Protein AF-A0A2D5H0G2-F1 (afdb_monomer_lite)

Secondary structure (DSSP, 8-state):
-----TT-SS----GGGTT--SSPPPP--EEEEEEEEE--S--BHHHHS--SBPPTTSHHHHHHHHTT--GGG--BGGGGTT-HHHHHHHTT--TT---TTSTT--SSEEEETTTTEEEEHHHHHHHHHHTT--EEEEE-SSBTBSS--HHHHHHHHHTTEEEEEES-B-HHHHHHHHHTT-EEEEPPTT--TTTTT--S-SEEEE---TT--TT-EEEEEEE-TTS-EEEEEEEE---SHHHHHHHHTTSHHHHHHHHHHH-

pLDDT: mean 96.63, std 3.39, range [68.44, 98.94]

Structure (mmCIF, N/CA/C/O backbone):
data_AF-A0A2D5H0G2-F1
#
_entry.id   AF-A0A2D5H0G2-F1
#
loop_
_atom_site.group_PDB
_atom_site.id
_atom_site.type_symbol
_atom_site.label_atom_id
_atom_site.label_alt_id
_atom_site.label_comp_id
_atom_site.label_asym_id
_atom_site.label_entity_id
_atom_site.label_seq_id
_atom_site.pdbx_PDB_ins_code
_atom_site.Cartn_x
_atom_site.Cartn_y
_atom_site.Cartn_z
_atom_site.occupancy
_atom_site.B_iso_or_equiv
_atom_site.auth_seq_id
_atom_site.auth_comp_id
_atom_site.auth_asym_id
_atom_site.auth_atom_id
_atom_site.pdbx_PDB_model_num
ATOM 1 N N . MET A 1 1 ? -0.079 -5.242 -30.645 1.00 81.56 1 MET A N 1
ATOM 2 C CA . MET A 1 1 ? 0.546 -5.660 -29.372 1.00 81.56 1 MET A CA 1
ATOM 3 C C . MET A 1 1 ? 1.947 -5.087 -29.302 1.00 81.56 1 MET A C 1
ATOM 5 O O . MET A 1 1 ? 2.582 -4.970 -30.344 1.00 81.56 1 MET A O 1
ATOM 9 N N . PHE A 1 2 ? 2.393 -4.690 -28.112 1.00 89.88 2 PHE A N 1
ATOM 10 C CA . PHE A 1 2 ? 3.780 -4.291 -27.873 1.00 89.88 2 PHE A CA 1
ATOM 11 C C . PHE A 1 2 ? 4.662 -5.548 -27.805 1.00 89.88 2 PHE A C 1
ATOM 13 O O . PHE A 1 2 ? 4.218 -6.567 -27.283 1.00 89.88 2 PHE A O 1
ATOM 20 N N . ALA A 1 3 ? 5.874 -5.502 -28.360 1.00 93.25 3 ALA A N 1
ATOM 21 C CA . ALA A 1 3 ? 6.809 -6.624 -28.309 1.00 93.25 3 ALA A CA 1
ATOM 22 C C . ALA A 1 3 ? 7.625 -6.539 -27.012 1.00 93.25 3 ALA A C 1
ATOM 24 O O . ALA A 1 3 ? 8.605 -5.798 -26.943 1.00 93.25 3 ALA A O 1
ATOM 25 N N . TRP A 1 4 ? 7.174 -7.241 -25.973 1.00 93.62 4 TRP A N 1
ATOM 26 C CA . TRP A 1 4 ? 7.871 -7.289 -24.691 1.00 93.62 4 TRP A CA 1
ATOM 27 C C . TRP A 1 4 ? 9.230 -7.984 -24.828 1.00 93.62 4 TRP A C 1
ATOM 29 O O . TRP A 1 4 ? 9.340 -9.028 -25.465 1.00 93.62 4 TRP A O 1
ATOM 39 N N . ASP A 1 5 ? 10.252 -7.398 -24.208 1.00 93.38 5 ASP A N 1
ATOM 40 C CA . ASP A 1 5 ? 11.582 -7.992 -24.081 1.00 93.38 5 ASP A CA 1
ATOM 41 C C . ASP A 1 5 ? 11.769 -8.467 -22.639 1.00 93.38 5 ASP A C 1
ATOM 43 O O . ASP A 1 5 ? 11.849 -7.656 -21.712 1.00 93.38 5 ASP A O 1
ATOM 47 N N . GLU A 1 6 ? 11.843 -9.783 -22.445 1.00 89.94 6 GLU A N 1
ATOM 48 C CA . GLU A 1 6 ? 11.992 -10.396 -21.123 1.00 89.94 6 GLU A CA 1
ATOM 49 C C . GLU A 1 6 ? 13.283 -9.963 -20.414 1.00 89.94 6 GLU A C 1
ATOM 51 O O . GLU A 1 6 ? 13.306 -9.889 -19.180 1.00 89.94 6 GLU A O 1
ATOM 56 N N . HIS A 1 7 ? 14.326 -9.609 -21.173 1.00 92.56 7 HIS A N 1
ATOM 57 C CA . HIS A 1 7 ? 15.618 -9.156 -20.655 1.00 92.56 7 HIS A CA 1
ATOM 58 C C . HIS A 1 7 ? 15.653 -7.653 -20.340 1.00 92.56 7 HIS A C 1
ATOM 60 O O . HIS A 1 7 ? 16.611 -7.164 -19.731 1.00 92.56 7 HIS A O 1
ATOM 66 N N . SER A 1 8 ? 14.615 -6.896 -20.707 1.00 96.12 8 SER A N 1
ATOM 67 C CA . SER A 1 8 ? 14.567 -5.456 -20.464 1.00 96.12 8 SER A CA 1
AT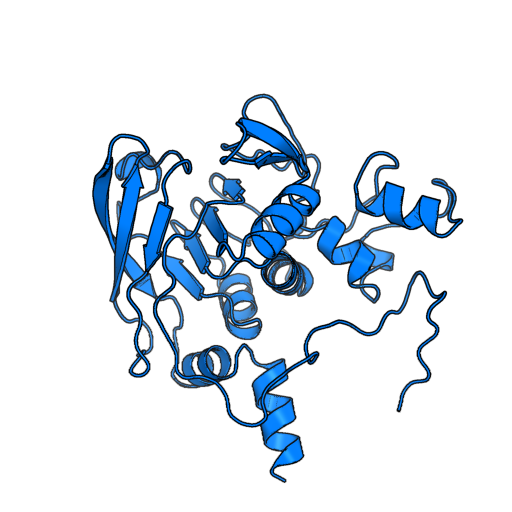OM 68 C C . SER A 1 8 ? 14.481 -5.144 -18.972 1.00 96.12 8 SER A C 1
ATOM 70 O O . SER A 1 8 ? 13.492 -5.411 -18.299 1.00 96.12 8 SER A O 1
ATOM 72 N N . THR A 1 9 ? 15.483 -4.465 -18.423 1.00 95.75 9 THR A N 1
ATOM 73 C CA . THR A 1 9 ? 15.428 -3.996 -17.026 1.00 95.75 9 THR A CA 1
ATOM 74 C C . THR A 1 9 ? 14.698 -2.654 -16.869 1.00 95.75 9 THR A C 1
ATOM 76 O O . THR A 1 9 ? 14.649 -2.107 -15.763 1.00 95.75 9 THR A O 1
ATOM 79 N N . TYR A 1 10 ? 14.115 -2.111 -17.944 1.00 96.69 10 TYR A N 1
ATOM 80 C CA . TYR A 1 10 ? 13.421 -0.814 -17.957 1.00 96.69 10 TYR A CA 1
ATOM 81 C C . TYR A 1 10 ? 11.919 -0.914 -18.207 1.00 96.69 10 TYR A C 1
ATOM 83 O O . TYR A 1 10 ? 11.164 -0.164 -17.591 1.00 96.69 10 TYR A O 1
ATOM 91 N N . ILE A 1 11 ? 11.501 -1.811 -19.099 1.00 96.44 11 ILE A N 1
ATOM 92 C CA . ILE A 1 11 ? 10.114 -1.972 -19.536 1.00 96.44 11 ILE A CA 1
ATOM 93 C C . ILE A 1 11 ? 9.746 -3.441 -19.363 1.00 96.44 11 ILE A C 1
ATOM 95 O O . ILE A 1 11 ? 10.361 -4.295 -19.991 1.00 96.44 11 ILE A O 1
ATOM 99 N N . GLN A 1 12 ? 8.770 -3.722 -18.509 1.00 95.50 12 GLN A N 1
ATOM 100 C CA . GLN A 1 12 ? 8.256 -5.063 -18.239 1.00 95.50 12 GLN A CA 1
ATOM 101 C C . GLN A 1 12 ? 6.733 -5.050 -18.332 1.00 95.50 12 GLN A C 1
ATOM 103 O O . GLN A 1 12 ? 6.105 -4.021 -18.065 1.00 95.50 12 GLN A O 1
ATOM 108 N N . GLU A 1 13 ? 6.146 -6.180 -18.725 1.00 94.06 13 GLU A N 1
ATOM 109 C CA . GLU A 1 13 ? 4.695 -6.342 -18.706 1.00 94.06 13 GLU A CA 1
ATOM 110 C C . GLU A 1 13 ? 4.222 -6.434 -17.250 1.00 94.06 13 GLU A C 1
ATOM 112 O O . GLU A 1 13 ? 4.587 -7.383 -16.550 1.00 94.06 13 GLU A O 1
ATOM 117 N N . PRO A 1 14 ? 3.435 -5.462 -16.757 1.00 92.56 14 PRO A N 1
ATOM 118 C CA . PRO A 1 14 ? 3.015 -5.480 -15.372 1.00 92.56 14 PRO A CA 1
ATOM 119 C C . PRO A 1 14 ? 1.927 -6.542 -15.154 1.00 92.56 14 PRO A C 1
ATOM 121 O O . PRO A 1 14 ? 1.028 -6.688 -15.987 1.00 92.56 14 PRO A O 1
ATOM 124 N N . PRO A 1 15 ? 1.898 -7.209 -13.991 1.00 93.75 15 PRO A N 1
ATOM 125 C CA . PRO A 1 15 ? 0.996 -8.329 -13.739 1.00 93.75 15 PRO A CA 1
ATOM 126 C C . PRO A 1 15 ? -0.437 -7.889 -13.386 1.00 93.75 15 PRO A C 1
ATOM 128 O O . PRO A 1 15 ? -1.155 -8.623 -12.715 1.00 93.75 15 PRO A O 1
ATOM 131 N N . PHE A 1 16 ? -0.871 -6.687 -13.788 1.00 92.12 16 PHE A N 1
ATOM 132 C CA . PHE A 1 16 ? -2.170 -6.133 -13.386 1.00 92.12 16 PHE A CA 1
ATOM 133 C C . PHE A 1 16 ? -3.357 -6.933 -13.919 1.00 92.12 16 PHE A C 1
ATOM 135 O O . PHE A 1 16 ? -4.400 -6.908 -13.293 1.00 92.12 16 PHE A O 1
ATOM 142 N N . PHE A 1 17 ? -3.213 -7.625 -15.050 1.00 92.19 17 PHE A N 1
ATOM 143 C CA . PHE A 1 17 ? -4.316 -8.346 -15.698 1.00 92.19 17 PHE A CA 1
ATOM 144 C C . PHE A 1 17 ? -4.139 -9.869 -15.682 1.00 92.19 17 PHE A C 1
ATOM 146 O O . PHE A 1 17 ? -4.940 -10.587 -16.280 1.00 92.19 17 PHE A O 1
ATOM 153 N N . VAL A 1 18 ? -3.087 -10.368 -15.027 1.00 87.56 18 VAL A N 1
ATOM 154 C CA . VAL A 1 18 ? -2.807 -11.806 -14.938 1.00 87.56 18 VAL A CA 1
ATOM 155 C C . VAL A 1 18 ? -3.924 -12.477 -14.141 1.00 87.56 18 VAL A C 1
ATOM 157 O O . VAL A 1 18 ? -4.303 -11.988 -13.079 1.00 87.56 18 VAL A O 1
ATOM 160 N N . ASP A 1 19 ? -4.472 -13.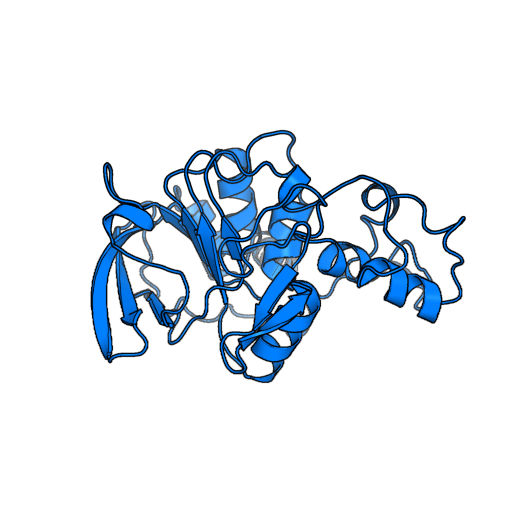565 -14.686 1.00 86.94 19 ASP A N 1
ATOM 161 C CA . ASP A 1 19 ? -5.583 -14.337 -14.109 1.00 86.94 19 ASP A CA 1
ATOM 162 C C . ASP A 1 19 ? -6.846 -13.509 -13.787 1.00 86.94 19 ASP A C 1
ATOM 164 O O . ASP A 1 19 ? -7.671 -13.893 -12.956 1.00 86.94 19 ASP A O 1
ATOM 168 N N . MET A 1 20 ? -7.030 -12.364 -14.457 1.00 91.06 20 MET A N 1
ATOM 169 C CA . MET A 1 20 ? -8.199 -11.508 -14.271 1.00 91.06 20 MET A CA 1
ATOM 170 C C . MET A 1 20 ? -9.475 -12.207 -14.782 1.00 91.06 20 MET A C 1
ATOM 172 O O . MET A 1 20 ? -9.589 -12.467 -15.984 1.00 91.06 20 MET A O 1
ATOM 176 N N . PRO A 1 21 ? -10.490 -12.448 -13.929 1.00 90.69 21 PRO A N 1
ATOM 177 C CA . PRO A 1 21 ? -11.737 -13.048 -14.378 1.00 90.69 21 PRO A CA 1
ATOM 178 C C . PRO A 1 21 ? -12.558 -12.051 -15.207 1.00 90.69 21 PRO A C 1
ATOM 180 O O . PRO A 1 21 ? -12.614 -10.850 -14.902 1.00 90.69 21 PRO A O 1
ATOM 183 N N . VAL A 1 22 ? -13.246 -12.576 -16.229 1.00 91.44 22 VAL A N 1
ATOM 184 C CA . VAL A 1 22 ? -14.136 -11.803 -17.117 1.00 91.44 22 VAL A CA 1
ATOM 185 C C . VAL A 1 22 ? -15.192 -11.063 -16.298 1.00 91.44 22 VAL A C 1
ATOM 187 O O . VAL A 1 22 ? -15.350 -9.852 -16.434 1.00 91.44 22 VAL A O 1
ATOM 190 N N . THR A 1 23 ? -15.856 -11.769 -15.383 1.00 92.56 23 THR A N 1
ATOM 191 C CA . THR A 1 23 ? -16.808 -11.193 -14.429 1.00 92.56 23 THR A CA 1
ATOM 192 C C . THR A 1 23 ? -16.101 -10.934 -13.096 1.00 92.56 23 THR A C 1
ATOM 194 O O . THR A 1 23 ? -15.405 -11.828 -12.611 1.00 92.56 23 THR A O 1
ATOM 197 N N . PRO A 1 24 ? -16.237 -9.740 -12.489 1.00 94.50 24 PRO A N 1
ATOM 198 C CA . PRO A 1 24 ? -15.667 -9.486 -11.172 1.00 94.50 24 PRO A CA 1
ATOM 199 C C . PRO A 1 24 ? -16.316 -10.377 -10.107 1.00 94.50 24 PRO A C 1
ATOM 201 O O . PRO A 1 24 ? -17.514 -10.653 -10.160 1.00 94.50 24 PRO A O 1
ATOM 204 N N . ALA A 1 25 ? -15.516 -10.805 -9.131 1.00 93.06 25 ALA A N 1
ATOM 205 C CA . ALA A 1 25 ? -16.035 -11.428 -7.921 1.00 93.06 25 ALA A CA 1
ATOM 206 C C . ALA A 1 25 ? -16.835 -10.398 -7.095 1.00 93.06 25 ALA A C 1
ATOM 208 O O . ALA A 1 25 ? -16.539 -9.201 -7.180 1.00 93.06 25 ALA A O 1
ATOM 209 N N . PRO A 1 26 ? -17.827 -10.837 -6.299 1.00 96.00 26 PRO A N 1
ATOM 210 C CA . PRO A 1 26 ? -18.520 -9.944 -5.377 1.00 96.00 26 PRO A CA 1
ATOM 211 C C . PRO A 1 26 ? -17.540 -9.358 -4.357 1.00 96.00 26 PRO A C 1
ATOM 213 O O . PRO A 1 26 ? -16.549 -10.000 -3.994 1.00 96.00 26 PRO A O 1
ATOM 216 N N . ILE A 1 27 ? -17.831 -8.155 -3.864 1.00 97.25 27 ILE A N 1
ATOM 217 C CA . ILE A 1 27 ? -17.078 -7.593 -2.738 1.00 97.25 27 ILE A CA 1
ATOM 218 C C . ILE A 1 27 ? -17.338 -8.462 -1.502 1.00 97.25 27 ILE A C 1
ATOM 220 O O . ILE A 1 27 ? -18.481 -8.796 -1.184 1.00 97.25 27 ILE A O 1
ATOM 224 N N . SER A 1 28 ? -16.267 -8.823 -0.801 1.00 97.25 28 SER A N 1
ATOM 225 C CA . SER A 1 28 ? -16.309 -9.653 0.401 1.00 97.25 28 SER A CA 1
ATOM 226 C C . SER A 1 28 ? -15.430 -9.073 1.501 1.00 97.25 28 SER A C 1
ATOM 228 O O . SER A 1 28 ? -14.487 -8.329 1.222 1.00 97.25 28 SER A O 1
ATOM 230 N N . SER A 1 29 ? -15.702 -9.468 2.744 1.00 98.25 29 SER A N 1
ATOM 231 C CA . SER A 1 29 ? -14.849 -9.161 3.893 1.00 98.25 29 SER A CA 1
ATOM 232 C C . SER A 1 29 ? -13.387 -9.544 3.663 1.00 98.25 29 SER A C 1
ATOM 234 O O . SER A 1 29 ? -13.071 -10.497 2.943 1.00 98.25 29 SER A O 1
ATOM 236 N N . ILE A 1 30 ? -12.498 -8.803 4.321 1.00 98.69 30 ILE A N 1
ATOM 237 C CA . ILE A 1 30 ? -11.078 -9.137 4.437 1.00 98.69 30 ILE A CA 1
ATOM 238 C C . ILE A 1 30 ? -10.903 -9.740 5.828 1.00 98.69 30 ILE A C 1
ATOM 240 O O . ILE A 1 30 ? -11.124 -9.033 6.803 1.00 98.69 30 ILE A O 1
ATOM 244 N N . ASN A 1 31 ? -10.526 -11.014 5.916 1.00 98.62 31 ASN A N 1
ATOM 245 C CA . ASN A 1 31 ? -10.396 -11.720 7.193 1.00 98.62 31 ASN A CA 1
ATOM 246 C C . ASN A 1 31 ? -8.932 -12.049 7.491 1.00 98.62 31 ASN A C 1
ATOM 248 O O . ASN A 1 31 ? -8.141 -12.224 6.556 1.00 98.62 31 ASN A O 1
ATOM 252 N N . ASP A 1 32 ? -8.591 -12.148 8.774 1.00 98.25 32 ASP A N 1
ATOM 253 C CA . ASP A 1 32 ? -7.270 -12.558 9.270 1.00 98.25 32 ASP A CA 1
ATOM 254 C C . ASP A 1 32 ? -6.092 -11.754 8.682 1.00 98.25 32 ASP A C 1
ATOM 256 O O . ASP A 1 32 ? -4.975 -12.259 8.521 1.00 98.25 32 ASP A O 1
ATOM 260 N N . ALA A 1 33 ? -6.316 -10.482 8.337 1.00 98.81 33 ALA A N 1
ATOM 261 C CA . ALA A 1 33 ? -5.289 -9.670 7.702 1.00 98.81 33 ALA A CA 1
ATOM 262 C C . ALA A 1 33 ? -4.179 -9.281 8.685 1.00 98.81 33 ALA A C 1
ATOM 264 O O . ALA A 1 33 ? -4.436 -9.021 9.860 1.00 98.81 33 ALA A O 1
ATOM 265 N N . ARG A 1 34 ? -2.942 -9.177 8.196 1.00 98.75 34 ARG A N 1
ATOM 266 C CA . ARG A 1 34 ? -1.773 -8.761 8.986 1.00 98.75 34 ARG A CA 1
ATOM 267 C C . ARG A 1 34 ? -1.268 -7.390 8.566 1.00 98.75 34 ARG A C 1
ATOM 269 O O . ARG A 1 34 ? -1.286 -7.035 7.386 1.00 98.75 34 ARG A O 1
ATOM 276 N N . VAL A 1 35 ? -0.770 -6.619 9.528 1.00 98.88 35 VAL A N 1
ATOM 277 C CA . VAL A 1 35 ? -0.137 -5.332 9.232 1.00 98.88 35 VAL A CA 1
ATOM 278 C C . VAL A 1 35 ? 1.234 -5.578 8.605 1.00 98.88 35 VAL A C 1
ATOM 280 O O . VAL A 1 35 ? 2.084 -6.252 9.183 1.00 98.88 35 VAL A O 1
ATOM 283 N N . LEU A 1 36 ? 1.459 -5.026 7.411 1.00 98.88 36 LEU A N 1
ATOM 284 C CA . LEU A 1 36 ? 2.776 -5.036 6.761 1.00 98.88 36 LEU A CA 1
ATOM 285 C C . LEU A 1 36 ? 3.589 -3.788 7.124 1.00 98.88 36 LEU A C 1
ATOM 287 O O . LEU A 1 36 ? 4.811 -3.852 7.276 1.00 98.88 36 LEU A O 1
ATOM 291 N N . VAL A 1 37 ? 2.905 -2.648 7.233 1.00 98.81 37 VAL A N 1
ATOM 292 C CA . VAL A 1 37 ? 3.494 -1.335 7.509 1.00 98.81 37 VAL A CA 1
ATOM 293 C C . VAL A 1 37 ? 2.622 -0.605 8.524 1.00 98.81 37 VAL A C 1
ATOM 295 O O . VAL A 1 37 ? 1.418 -0.470 8.318 1.00 98.81 37 VAL A O 1
ATOM 298 N N . SER A 1 38 ? 3.241 -0.118 9.596 1.00 98.75 38 SER A N 1
ATOM 299 C CA . SER A 1 38 ? 2.619 0.761 10.586 1.00 98.75 38 SER A CA 1
ATOM 300 C C . SER A 1 38 ? 3.448 2.037 10.679 1.00 98.75 38 SER A C 1
ATOM 302 O O . SER A 1 38 ? 4.638 1.982 10.983 1.00 98.75 38 SER A O 1
ATOM 304 N N . VAL A 1 39 ? 2.868 3.182 10.341 1.00 98.44 39 VAL A N 1
ATOM 305 C CA . VAL A 1 39 ? 3.585 4.460 10.200 1.00 98.44 39 VAL A CA 1
ATOM 306 C C . VAL A 1 39 ? 2.822 5.595 10.879 1.00 98.44 39 VAL A C 1
ATOM 308 O O . VAL A 1 39 ? 1.614 5.510 11.071 1.00 98.44 39 VAL A O 1
ATOM 311 N N . GLY A 1 40 ? 3.534 6.661 11.248 1.00 97.31 40 GLY A N 1
ATOM 312 C CA . GLY A 1 40 ? 2.929 7.854 11.846 1.00 97.31 40 GLY A CA 1
ATOM 313 C C . GLY A 1 40 ? 2.305 8.806 10.821 1.00 97.31 40 GLY A C 1
ATOM 314 O O . GLY A 1 40 ? 1.919 8.408 9.719 1.00 97.31 40 GLY A O 1
ATOM 315 N N . ASP A 1 41 ? 2.234 10.080 11.196 1.00 97.31 41 ASP A N 1
ATOM 316 C CA . ASP A 1 41 ? 1.648 11.148 10.385 1.00 97.31 41 ASP A CA 1
ATOM 317 C C . ASP A 1 41 ? 2.526 11.562 9.192 1.00 97.31 41 ASP A C 1
ATOM 319 O O . ASP A 1 41 ? 3.740 11.339 9.154 1.00 97.31 41 ASP A O 1
ATOM 323 N N . SER A 1 42 ? 1.911 12.251 8.228 1.00 96.06 42 SER A N 1
ATOM 324 C CA . SER A 1 42 ? 2.573 12.951 7.120 1.00 96.06 42 SER A CA 1
ATOM 325 C C . SER A 1 42 ? 3.467 12.057 6.251 1.00 96.06 42 SER A C 1
ATOM 327 O O . SER A 1 42 ? 4.476 12.494 5.680 1.00 96.06 42 SER A O 1
ATOM 329 N N . VAL A 1 43 ? 3.095 10.784 6.095 1.00 97.69 43 VAL A N 1
ATOM 330 C CA . VAL A 1 43 ? 3.784 9.876 5.175 1.00 97.69 43 VAL A CA 1
ATOM 331 C C . VAL A 1 43 ? 3.508 10.297 3.739 1.00 97.69 43 VAL A C 1
ATOM 333 O O . VAL A 1 43 ? 2.448 10.045 3.181 1.00 97.69 43 VAL A O 1
ATOM 336 N N . THR A 1 44 ? 4.496 10.935 3.121 1.00 97.81 44 THR A N 1
ATOM 337 C CA . THR A 1 44 ? 4.399 11.370 1.727 1.00 97.81 44 THR A CA 1
ATOM 338 C C . THR A 1 44 ? 4.419 10.221 0.715 1.00 97.81 44 THR A C 1
ATOM 340 O O . THR A 1 44 ? 4.949 9.139 0.979 1.00 97.81 44 THR A O 1
ATOM 343 N N . THR A 1 45 ? 3.970 10.479 -0.515 1.00 97.19 45 THR A N 1
ATOM 344 C CA . THR A 1 45 ? 4.137 9.537 -1.636 1.00 97.19 45 THR A CA 1
ATOM 345 C C . THR A 1 45 ? 5.602 9.214 -1.945 1.00 97.19 45 THR A C 1
ATOM 347 O O . THR A 1 45 ? 5.860 8.198 -2.580 1.00 97.19 45 THR A O 1
ATOM 350 N N . ASP A 1 46 ? 6.567 10.042 -1.519 1.00 96.38 46 ASP A N 1
ATOM 351 C CA . ASP A 1 46 ? 8.002 9.753 -1.672 1.00 96.38 46 ASP A CA 1
ATOM 352 C C . ASP A 1 46 ? 8.458 8.670 -0.694 1.00 96.38 46 ASP A C 1
ATOM 354 O O . ASP A 1 46 ? 9.328 7.864 -1.019 1.00 96.38 46 ASP A O 1
ATOM 358 N N . HIS A 1 47 ? 7.851 8.625 0.495 1.00 97.44 47 HIS A N 1
ATOM 359 C CA . HIS A 1 47 ? 8.081 7.552 1.454 1.00 97.44 47 HIS A CA 1
ATOM 360 C C . HIS A 1 47 ? 7.510 6.225 0.938 1.00 97.44 47 HIS A C 1
ATOM 362 O O . HIS A 1 47 ? 8.169 5.193 1.047 1.00 97.44 47 HIS A O 1
ATOM 368 N N . ILE A 1 48 ? 6.319 6.266 0.327 1.00 98.38 48 ILE A N 1
ATOM 369 C CA . ILE A 1 48 ? 5.637 5.088 -0.235 1.00 98.38 48 ILE A CA 1
ATOM 370 C C . ILE A 1 48 ? 6.309 4.615 -1.534 1.00 98.38 48 ILE A C 1
ATOM 372 O O . ILE A 1 48 ? 6.500 3.424 -1.737 1.00 98.38 48 ILE A O 1
ATOM 376 N N . SER A 1 49 ? 6.681 5.528 -2.429 1.00 97.88 49 SER A N 1
ATOM 377 C CA . SER A 1 49 ? 7.275 5.230 -3.736 1.00 97.88 49 SER A CA 1
ATOM 378 C C . SER A 1 49 ? 8.439 6.193 -4.009 1.00 97.88 49 SER A C 1
ATOM 380 O O . SER A 1 49 ? 8.257 7.188 -4.726 1.00 97.88 49 SER A O 1
ATOM 382 N N . PRO A 1 50 ? 9.642 5.919 -3.471 1.00 95.69 50 PRO A N 1
ATOM 383 C CA . PRO A 1 50 ? 10.809 6.766 -3.677 1.00 95.69 50 PRO A CA 1
ATOM 384 C C . PRO A 1 50 ? 11.165 6.867 -5.162 1.00 95.69 50 PRO A C 1
ATOM 386 O O . PRO A 1 50 ? 11.034 5.908 -5.918 1.00 95.69 50 PRO A O 1
ATOM 389 N N . ALA A 1 51 ? 11.649 8.035 -5.585 1.00 93.75 51 ALA A N 1
ATOM 390 C CA . ALA A 1 51 ? 12.117 8.259 -6.959 1.00 93.75 51 ALA A CA 1
ATOM 391 C C . ALA A 1 51 ? 13.652 8.307 -7.086 1.00 93.75 51 ALA A C 1
ATOM 393 O O . ALA A 1 51 ? 14.165 8.357 -8.202 1.00 93.75 51 ALA A O 1
ATOM 394 N N . GLY A 1 52 ? 14.367 8.322 -5.955 1.00 93.19 52 GLY A N 1
ATOM 395 C CA . GLY A 1 52 ? 15.814 8.524 -5.874 1.00 93.19 52 GLY A CA 1
ATOM 396 C C . GLY A 1 52 ? 16.660 7.286 -6.190 1.00 93.19 52 GLY A C 1
ATOM 397 O O . GLY A 1 52 ? 16.235 6.377 -6.903 1.00 93.19 52 GLY A O 1
ATOM 398 N N . ALA A 1 53 ? 17.888 7.280 -5.671 1.00 95.06 53 ALA A N 1
ATOM 399 C CA . ALA A 1 53 ? 18.862 6.218 -5.905 1.00 95.06 53 ALA A CA 1
ATOM 400 C C . ALA A 1 53 ? 18.420 4.864 -5.322 1.00 95.06 53 ALA A C 1
ATOM 402 O O . ALA A 1 53 ? 17.784 4.797 -4.269 1.00 95.06 53 ALA A O 1
ATOM 403 N N . ILE A 1 54 ? 18.816 3.788 -6.001 1.00 97.94 54 ILE A N 1
ATOM 404 C CA . ILE A 1 54 ? 18.594 2.405 -5.573 1.00 97.94 54 ILE A CA 1
ATOM 405 C C . ILE A 1 54 ? 19.846 1.933 -4.825 1.00 97.94 54 ILE A C 1
ATOM 407 O O . ILE A 1 54 ? 20.948 1.993 -5.367 1.00 97.94 54 ILE A O 1
ATOM 411 N N . LYS A 1 55 ? 19.700 1.467 -3.579 1.00 96.50 55 LYS A N 1
ATOM 412 C CA . LYS A 1 55 ? 20.829 0.896 -2.825 1.00 96.50 55 LYS A CA 1
ATOM 413 C C . LYS A 1 55 ? 21.149 -0.519 -3.312 1.00 96.50 55 LYS A C 1
ATOM 415 O O . LYS A 1 55 ? 20.231 -1.289 -3.589 1.00 96.50 55 LYS A O 1
ATOM 420 N N . ALA A 1 56 ? 22.429 -0.884 -3.362 1.00 97.00 56 ALA A N 1
ATOM 421 C CA . ALA A 1 56 ? 22.876 -2.201 -3.833 1.00 97.00 56 ALA A CA 1
ATOM 422 C C . ALA A 1 56 ? 22.427 -3.375 -2.960 1.00 97.00 56 ALA A C 1
ATOM 424 O O . ALA A 1 56 ? 22.163 -4.453 -3.482 1.00 97.00 56 ALA A O 1
ATOM 425 N N . ASP A 1 57 ? 22.283 -3.155 -1.660 1.00 95.62 57 ASP A N 1
ATOM 426 C CA . ASP A 1 57 ? 21.797 -4.144 -0.698 1.00 95.62 57 ASP A CA 1
ATOM 427 C C . ASP A 1 57 ? 20.261 -4.211 -0.605 1.00 95.62 57 ASP A C 1
ATOM 429 O O . ASP A 1 57 ? 19.725 -5.124 0.023 1.00 95.62 57 ASP A O 1
ATOM 433 N N . SER A 1 58 ? 19.535 -3.291 -1.255 1.00 97.50 58 SER A N 1
ATOM 434 C CA . SER A 1 58 ? 18.067 -3.311 -1.290 1.00 97.50 58 SER A CA 1
ATOM 435 C C . SER A 1 58 ? 17.524 -4.438 -2.179 1.00 97.50 58 SER A C 1
ATOM 437 O O . SER A 1 58 ? 18.215 -4.860 -3.112 1.00 97.50 58 SER A O 1
ATOM 439 N N . PRO A 1 59 ? 16.263 -4.879 -1.992 1.00 98.38 59 PRO A N 1
ATOM 440 C CA . PRO A 1 59 ? 15.648 -5.882 -2.862 1.00 98.38 59 PRO A CA 1
ATOM 441 C C . PRO A 1 59 ? 15.729 -5.524 -4.353 1.00 98.38 59 PRO A C 1
ATOM 443 O O . PRO A 1 59 ? 16.049 -6.375 -5.181 1.00 98.38 59 PRO A O 1
ATOM 446 N N . ALA A 1 60 ? 15.495 -4.255 -4.707 1.00 98.31 60 ALA A N 1
ATOM 447 C CA . ALA A 1 60 ? 15.607 -3.777 -6.085 1.00 98.31 60 ALA A CA 1
ATOM 448 C C . ALA A 1 60 ? 17.053 -3.822 -6.605 1.00 98.31 60 ALA A C 1
ATOM 450 O O . ALA A 1 60 ? 17.280 -4.203 -7.752 1.00 98.31 60 ALA A O 1
ATOM 451 N N . GLY A 1 61 ? 18.030 -3.470 -5.764 1.00 98.19 61 GLY A N 1
ATOM 452 C CA . GLY A 1 61 ? 19.452 -3.548 -6.102 1.00 98.19 61 GLY A CA 1
ATOM 453 C C . GLY A 1 61 ? 19.926 -4.983 -6.324 1.00 98.19 61 GLY A C 1
ATOM 454 O O . GLY A 1 61 ? 20.640 -5.243 -7.292 1.00 98.19 61 GLY A O 1
ATOM 455 N N . LYS A 1 62 ? 19.499 -5.928 -5.478 1.00 98.44 62 LYS A N 1
ATOM 456 C CA . LYS A 1 62 ? 19.772 -7.365 -5.654 1.00 98.44 62 LYS A CA 1
ATOM 457 C C . LYS A 1 62 ? 19.187 -7.881 -6.969 1.00 98.44 62 LYS A C 1
ATOM 459 O O . LYS A 1 62 ? 19.930 -8.420 -7.779 1.00 98.44 62 LYS A O 1
ATOM 464 N N . TYR A 1 63 ? 17.915 -7.582 -7.244 1.00 98.31 63 TYR A N 1
ATOM 465 C CA . TYR A 1 63 ? 17.264 -7.944 -8.509 1.00 98.31 63 TYR A CA 1
ATOM 466 C C . TYR A 1 63 ? 18.015 -7.411 -9.740 1.00 98.31 63 TYR A C 1
ATOM 468 O O . TYR A 1 63 ? 18.226 -8.137 -10.707 1.00 98.31 63 TYR A O 1
ATOM 476 N N . LEU A 1 64 ? 18.454 -6.149 -9.719 1.00 98.44 64 LEU A N 1
ATOM 477 C CA . LEU A 1 64 ? 19.214 -5.572 -10.831 1.00 98.44 64 LEU A CA 1
ATOM 478 C C . LEU A 1 64 ? 20.576 -6.264 -11.021 1.00 98.44 64 LEU A C 1
ATOM 480 O O . LEU A 1 64 ? 20.958 -6.526 -12.160 1.00 98.44 64 LEU A O 1
ATOM 484 N N . GLN A 1 65 ? 21.276 -6.608 -9.936 1.00 98.44 65 GLN A N 1
ATOM 485 C CA . GLN A 1 65 ? 22.550 -7.342 -9.991 1.00 98.44 65 GLN A CA 1
ATOM 486 C C . GLN A 1 65 ? 22.382 -8.771 -10.506 1.00 98.44 65 GLN A C 1
ATOM 488 O O . GLN A 1 65 ? 23.170 -9.211 -11.339 1.00 98.44 65 GLN A O 1
ATOM 493 N N . GLU A 1 66 ? 21.333 -9.471 -10.074 1.00 97.69 66 GLU A N 1
ATOM 494 C CA . GLU A 1 66 ? 20.966 -10.802 -10.583 1.00 97.69 66 GLU A CA 1
ATOM 495 C C . GLU A 1 66 ? 20.683 -10.778 -12.094 1.00 97.69 66 GLU A C 1
ATOM 497 O O . GLU A 1 66 ? 20.919 -11.765 -12.783 1.00 97.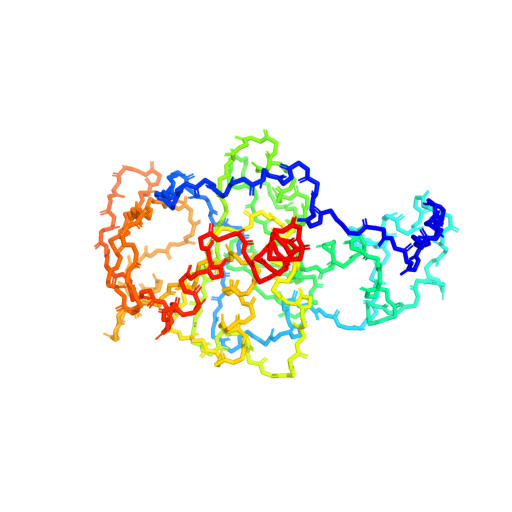69 66 GLU A O 1
ATOM 502 N N . ASN A 1 67 ? 20.251 -9.629 -12.625 1.00 97.44 67 ASN A N 1
ATOM 503 C CA . ASN A 1 67 ? 20.036 -9.392 -14.055 1.00 97.44 67 ASN A CA 1
ATOM 504 C C . ASN A 1 67 ? 21.244 -8.719 -14.745 1.00 97.44 67 ASN A C 1
ATOM 506 O O . ASN A 1 67 ? 21.101 -8.111 -15.805 1.00 97.44 67 ASN A O 1
ATOM 510 N N . GLY A 1 68 ? 22.440 -8.801 -14.151 1.00 97.06 68 GLY A N 1
ATOM 511 C CA . GLY A 1 68 ? 23.698 -8.355 -14.761 1.00 97.06 68 GLY A CA 1
ATOM 512 C C . GLY A 1 68 ? 23.944 -6.842 -14.744 1.00 97.06 68 GLY A C 1
ATOM 513 O O . GLY A 1 68 ? 24.890 -6.370 -15.377 1.00 97.06 68 GLY A O 1
ATOM 514 N N . ILE A 1 69 ? 23.133 -6.058 -14.029 1.00 98.12 69 ILE A N 1
ATOM 515 C CA . ILE A 1 69 ? 23.310 -4.605 -13.923 1.00 98.12 69 ILE A CA 1
ATOM 516 C C . ILE A 1 69 ? 24.217 -4.280 -12.736 1.00 98.12 69 ILE A C 1
ATOM 518 O O . ILE A 1 69 ? 23.938 -4.633 -11.592 1.00 98.12 69 ILE A O 1
ATOM 522 N N . THR A 1 70 ? 25.299 -3.550 -12.991 1.00 97.62 70 THR A N 1
ATOM 523 C CA . THR A 1 70 ? 26.207 -3.092 -11.933 1.00 97.62 70 THR A CA 1
ATOM 524 C C . THR A 1 70 ? 25.612 -1.907 -11.157 1.00 97.62 70 THR A C 1
ATOM 526 O O . THR A 1 70 ? 24.855 -1.124 -11.739 1.00 97.62 70 THR A O 1
ATOM 529 N N . PRO A 1 71 ? 25.979 -1.689 -9.876 1.00 97.19 71 PRO A N 1
ATOM 530 C CA . PRO A 1 71 ? 25.444 -0.580 -9.078 1.00 97.19 71 PRO A CA 1
ATOM 531 C C . PRO A 1 71 ? 25.585 0.811 -9.712 1.00 97.19 71 PRO A C 1
ATOM 533 O O . PRO A 1 71 ? 24.680 1.635 -9.598 1.00 97.19 71 PRO A O 1
ATOM 536 N N . ALA A 1 72 ? 26.673 1.057 -10.451 1.00 96.69 72 ALA A N 1
ATOM 537 C CA . ALA A 1 72 ? 26.878 2.305 -11.193 1.00 96.69 72 ALA A CA 1
ATOM 538 C C . ALA A 1 72 ? 25.809 2.553 -12.280 1.00 96.69 72 ALA A C 1
ATOM 540 O O . ALA A 1 72 ? 25.549 3.697 -12.640 1.00 96.69 72 ALA A O 1
ATOM 541 N N . ASN A 1 73 ? 25.164 1.488 -12.767 1.00 96.94 73 ASN A N 1
ATOM 542 C CA . ASN A 1 73 ? 24.171 1.503 -13.840 1.00 96.94 73 ASN A CA 1
ATOM 543 C C . ASN A 1 73 ? 22.735 1.260 -13.348 1.00 96.94 73 ASN A C 1
ATOM 545 O O . ASN A 1 73 ? 21.817 1.113 -14.160 1.00 96.94 73 ASN A O 1
ATOM 549 N N . PHE A 1 74 ? 22.486 1.241 -12.034 1.00 98.00 74 PHE A N 1
ATOM 550 C CA . PHE A 1 74 ? 21.116 1.113 -11.522 1.00 98.00 74 PHE A CA 1
ATOM 551 C C . PHE A 1 74 ? 20.210 2.254 -11.966 1.00 98.00 74 PHE A C 1
ATOM 553 O O . PHE A 1 74 ? 19.023 2.017 -12.215 1.00 98.00 74 PHE A O 1
ATOM 560 N N . ASN A 1 75 ? 20.777 3.454 -12.133 1.00 97.25 75 ASN A N 1
ATOM 561 C CA . ASN A 1 75 ? 20.024 4.689 -12.315 1.00 97.25 75 ASN A CA 1
ATOM 562 C C . ASN A 1 75 ? 19.110 4.924 -11.082 1.00 97.25 75 ASN A C 1
ATOM 564 O O . ASN A 1 75 ? 19.475 4.543 -9.966 1.00 97.25 75 ASN A O 1
ATOM 568 N N . SER A 1 76 ? 17.961 5.580 -11.231 1.00 96.81 76 SER A N 1
ATOM 569 C CA . SER A 1 76 ? 17.033 5.876 -10.129 1.00 96.81 76 SER A CA 1
ATOM 570 C C . SER A 1 76 ? 15.750 5.049 -10.203 1.00 96.81 76 SER A C 1
ATOM 572 O O . SER A 1 76 ? 15.369 4.592 -11.283 1.00 96.81 76 SER A O 1
ATOM 574 N N . TYR A 1 77 ? 15.014 4.930 -9.094 1.00 96.94 77 TYR A N 1
ATOM 575 C CA . TYR A 1 77 ? 13.654 4.375 -9.121 1.00 96.94 77 TYR A CA 1
ATOM 576 C C . TYR A 1 77 ? 12.76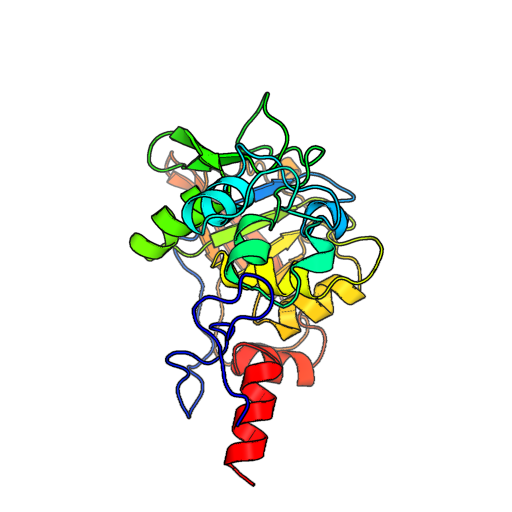2 5.122 -10.123 1.00 96.94 77 TYR A C 1
ATOM 578 O O . TYR A 1 77 ? 12.020 4.500 -10.879 1.00 96.94 77 TYR A O 1
ATOM 586 N N . GLY A 1 78 ? 12.897 6.450 -10.223 1.00 95.12 78 GLY A N 1
ATOM 587 C CA . GLY A 1 78 ? 12.161 7.252 -11.203 1.00 95.12 78 GLY A CA 1
ATOM 588 C C . GLY A 1 78 ? 12.401 6.818 -12.655 1.00 95.12 78 GLY A C 1
ATOM 589 O O . GLY A 1 78 ? 11.464 6.812 -13.452 1.00 95.12 78 GLY A O 1
ATOM 590 N N . SER A 1 79 ? 13.623 6.395 -12.988 1.00 96.19 79 SER A N 1
ATOM 591 C CA . SER A 1 79 ? 13.972 5.891 -14.324 1.00 96.19 79 SER A CA 1
ATOM 592 C C . SER A 1 79 ? 13.462 4.472 -14.608 1.00 96.19 79 SER A C 1
ATOM 594 O O . SER A 1 79 ? 13.394 4.063 -15.763 1.00 96.19 79 SER A O 1
ATOM 596 N N . ARG A 1 80 ? 13.087 3.720 -13.565 1.00 97.31 80 ARG A N 1
ATOM 597 C CA . ARG A 1 80 ? 12.669 2.310 -13.637 1.00 97.31 80 ARG A CA 1
ATOM 598 C C . ARG A 1 80 ? 11.150 2.134 -13.554 1.00 97.31 80 ARG A C 1
ATOM 600 O O . ARG A 1 80 ? 10.674 1.017 -13.406 1.00 97.31 80 ARG A O 1
ATOM 607 N N . ARG A 1 81 ? 10.369 3.215 -13.689 1.00 96.38 81 ARG A N 1
ATOM 608 C CA . ARG A 1 81 ? 8.898 3.201 -13.539 1.00 96.38 81 ARG A CA 1
ATOM 609 C C . ARG A 1 81 ? 8.149 2.308 -14.531 1.00 96.38 81 ARG A C 1
ATOM 611 O O . ARG A 1 81 ? 6.993 1.989 -14.266 1.00 96.38 81 ARG A O 1
ATOM 618 N N . GLY A 1 82 ? 8.772 1.932 -15.648 1.00 96.44 82 GLY A N 1
ATOM 619 C CA . GLY A 1 82 ? 8.224 0.958 -16.596 1.00 96.44 82 GLY A CA 1
ATOM 620 C C . GLY A 1 82 ? 8.471 -0.504 -16.209 1.00 96.44 82 GLY A C 1
ATOM 621 O O . GLY A 1 82 ? 8.005 -1.392 -16.911 1.00 96.44 82 GLY A O 1
ATOM 622 N N . ASN A 1 83 ? 9.193 -0.759 -15.114 1.00 97.69 83 ASN A N 1
ATOM 623 C CA . ASN A 1 83 ? 9.522 -2.092 -14.630 1.00 97.69 83 ASN A CA 1
ATOM 624 C C . ASN A 1 83 ? 8.886 -2.323 -13.252 1.00 97.69 83 ASN A C 1
ATOM 626 O O . ASN A 1 83 ? 9.408 -1.886 -12.221 1.00 97.69 83 ASN A O 1
ATOM 630 N N . ASP A 1 84 ? 7.767 -3.041 -13.223 1.00 97.25 84 ASP A N 1
ATOM 631 C CA . ASP A 1 84 ? 7.041 -3.359 -11.994 1.00 97.25 84 ASP A CA 1
ATOM 632 C C . ASP A 1 84 ? 7.872 -4.175 -10.999 1.00 97.25 84 ASP A C 1
ATOM 634 O O . ASP A 1 84 ? 7.751 -3.984 -9.785 1.00 97.25 84 ASP A O 1
ATOM 638 N N . ARG A 1 85 ? 8.779 -5.020 -11.502 1.00 97.25 85 ARG A N 1
ATOM 639 C CA . ARG A 1 85 ? 9.648 -5.875 -10.686 1.00 97.25 85 ARG A CA 1
ATOM 6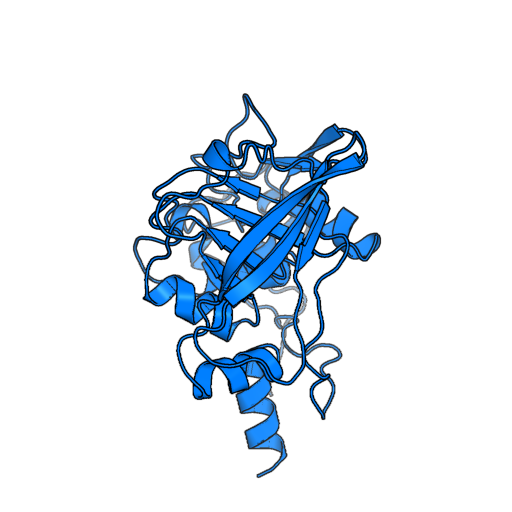40 C C . ARG A 1 85 ? 10.586 -5.026 -9.832 1.00 97.25 85 ARG A C 1
ATOM 642 O O . ARG A 1 85 ? 10.822 -5.366 -8.673 1.00 97.25 85 ARG A O 1
ATOM 649 N N . VAL A 1 86 ? 11.076 -3.903 -10.364 1.00 98.25 86 VAL A N 1
ATOM 650 C CA . VAL A 1 86 ? 11.892 -2.929 -9.615 1.00 98.25 86 VAL A CA 1
ATOM 651 C C . VAL A 1 86 ? 11.021 -2.073 -8.704 1.00 98.25 86 VAL A C 1
ATOM 653 O O . VAL A 1 86 ? 11.352 -1.880 -7.535 1.00 98.25 86 VAL A O 1
ATOM 656 N N . MET A 1 87 ? 9.905 -1.558 -9.216 1.00 98.31 87 MET A N 1
ATOM 657 C CA . MET A 1 87 ? 9.100 -0.586 -8.478 1.00 98.31 87 MET A CA 1
ATOM 658 C C . MET A 1 87 ? 8.366 -1.196 -7.281 1.00 98.31 87 MET A C 1
ATOM 660 O O . MET A 1 87 ? 8.307 -0.573 -6.223 1.00 98.31 87 MET A O 1
ATOM 664 N N . THR A 1 88 ? 7.896 -2.440 -7.389 1.00 98.31 88 THR A N 1
ATOM 665 C CA . THR A 1 88 ? 7.307 -3.175 -6.254 1.00 98.31 88 THR A CA 1
ATOM 666 C C . THR A 1 88 ? 8.346 -3.387 -5.152 1.00 98.31 88 THR A C 1
ATOM 668 O O . THR A 1 88 ? 8.077 -3.119 -3.986 1.00 98.31 88 THR A O 1
ATOM 671 N N . ARG A 1 89 ? 9.582 -3.753 -5.523 1.00 98.50 89 ARG A N 1
ATOM 672 C CA . ARG A 1 89 ? 10.725 -3.873 -4.596 1.00 98.50 89 ARG A CA 1
ATOM 673 C C . ARG A 1 89 ? 11.136 -2.544 -3.957 1.00 98.50 89 ARG A C 1
ATOM 675 O O . ARG A 1 89 ? 11.721 -2.539 -2.879 1.00 98.50 89 ARG A O 1
ATOM 682 N N . GLY A 1 90 ? 10.859 -1.433 -4.635 1.00 97.88 90 GLY A N 1
ATOM 683 C CA . GLY A 1 90 ? 11.095 -0.077 -4.146 1.00 97.88 90 GLY A CA 1
ATOM 684 C C . GLY A 1 90 ? 9.965 0.498 -3.299 1.00 97.88 90 GLY A C 1
ATOM 685 O O . GLY A 1 90 ? 10.139 1.560 -2.705 1.00 97.88 90 GLY A O 1
ATOM 686 N N . THR A 1 91 ? 8.812 -0.167 -3.233 1.00 98.62 91 THR A N 1
ATOM 687 C CA . THR A 1 91 ? 7.655 0.340 -2.492 1.00 98.62 91 THR A CA 1
ATOM 688 C C . THR A 1 91 ? 7.946 0.285 -0.993 1.00 98.62 91 THR A C 1
ATOM 690 O O . THR A 1 91 ? 8.412 -0.728 -0.479 1.00 98.62 91 THR A O 1
ATOM 693 N N . PHE A 1 92 ? 7.730 1.408 -0.308 1.00 98.25 92 PHE A N 1
ATOM 694 C CA . PHE A 1 92 ? 8.136 1.680 1.072 1.00 98.25 92 PHE A CA 1
ATOM 695 C C . PHE A 1 92 ? 9.654 1.598 1.325 1.00 98.25 92 PHE A C 1
ATOM 697 O O . PHE A 1 92 ? 10.090 1.604 2.469 1.00 98.25 92 PHE A O 1
ATOM 704 N N . ALA A 1 93 ? 10.501 1.586 0.289 1.00 96.75 93 ALA A N 1
ATOM 705 C CA . ALA A 1 93 ? 11.955 1.462 0.446 1.00 96.75 93 ALA A CA 1
ATOM 706 C C . ALA A 1 93 ? 12.682 2.793 0.716 1.00 96.75 93 ALA A C 1
ATOM 708 O O . ALA A 1 93 ? 13.915 2.856 0.650 1.00 96.75 93 ALA A O 1
ATOM 709 N N . ASN A 1 94 ? 11.951 3.877 0.991 1.00 96.50 94 ASN A N 1
ATOM 710 C CA . ASN A 1 94 ? 12.558 5.172 1.270 1.00 96.50 94 ASN A CA 1
ATOM 711 C C . ASN A 1 94 ? 13.370 5.113 2.566 1.00 96.50 94 ASN A C 1
ATOM 713 O O . ASN A 1 94 ? 12.838 4.757 3.607 1.00 96.50 94 ASN A O 1
ATOM 717 N N . ILE A 1 95 ? 14.633 5.539 2.519 1.00 94.75 95 ILE A N 1
ATOM 718 C CA . ILE A 1 95 ? 15.572 5.490 3.652 1.00 94.75 95 ILE A CA 1
ATOM 719 C C . ILE A 1 95 ? 15.108 6.250 4.901 1.00 94.75 95 ILE A C 1
ATOM 721 O O . ILE A 1 95 ? 15.656 6.028 5.972 1.00 94.75 95 ILE A O 1
ATOM 725 N N . ARG A 1 96 ? 14.157 7.179 4.757 1.00 95.19 96 ARG A N 1
ATOM 726 C CA . ARG A 1 96 ? 13.597 7.972 5.858 1.00 95.19 96 ARG A CA 1
ATOM 727 C C . ARG A 1 96 ? 12.290 7.402 6.396 1.00 95.19 96 ARG A C 1
ATOM 729 O O . ARG A 1 96 ? 11.767 7.939 7.366 1.00 95.19 96 ARG A O 1
ATOM 736 N N . LEU A 1 97 ? 11.751 6.354 5.772 1.00 96.31 97 LEU A N 1
ATOM 737 C CA . LEU A 1 97 ? 10.590 5.664 6.309 1.00 96.31 97 LEU A CA 1
ATOM 738 C C . LEU A 1 97 ? 10.976 5.024 7.646 1.00 96.31 97 LEU A C 1
ATOM 740 O O . LEU A 1 97 ? 11.993 4.336 7.742 1.00 96.31 97 LEU A O 1
ATOM 744 N N . SER A 1 98 ? 10.150 5.265 8.657 1.00 96.12 98 SER A N 1
ATOM 745 C CA . SER A 1 98 ? 10.236 4.625 9.964 1.00 96.12 98 SER A CA 1
ATOM 746 C C . SER A 1 98 ? 8.988 3.776 10.146 1.00 96.12 98 SER A C 1
ATOM 748 O O . SER A 1 98 ? 7.884 4.313 10.243 1.00 96.12 98 SER A O 1
ATOM 750 N N . ASN A 1 99 ? 9.158 2.457 10.117 1.00 98.31 99 ASN A N 1
ATOM 751 C CA . ASN A 1 99 ? 8.072 1.506 10.308 1.00 98.31 99 ASN A CA 1
ATOM 752 C C . ASN A 1 99 ? 8.037 1.082 11.777 1.00 98.31 99 ASN A C 1
ATOM 754 O O . ASN A 1 99 ? 9.000 0.515 12.291 1.00 98.31 99 ASN A O 1
ATOM 758 N N . LEU A 1 100 ? 6.917 1.334 12.444 1.00 97.94 100 LEU A N 1
ATOM 759 C CA . LEU A 1 100 ? 6.719 1.067 13.866 1.00 97.94 100 LEU A CA 1
ATOM 760 C C . LEU A 1 100 ? 6.758 -0.432 14.195 1.00 97.94 100 LEU A C 1
ATOM 762 O O . LEU A 1 100 ? 7.053 -0.789 15.330 1.00 97.94 100 LEU A O 1
ATOM 766 N N . LEU A 1 101 ? 6.552 -1.303 13.200 1.00 98.06 101 LEU A N 1
ATOM 767 C CA . LEU A 1 101 ? 6.731 -2.751 13.349 1.00 98.06 101 LEU A CA 1
ATOM 768 C C . LEU A 1 101 ? 8.202 -3.178 13.454 1.00 98.06 101 LEU A C 1
ATOM 770 O O . LEU A 1 101 ? 8.477 -4.292 13.886 1.00 98.06 101 LEU A O 1
ATOM 774 N N . ALA A 1 102 ? 9.154 -2.332 13.054 1.00 97.94 102 ALA A N 1
ATOM 775 C CA . ALA A 1 102 ? 10.589 -2.621 13.082 1.00 97.94 102 ALA A CA 1
ATOM 776 C C . ALA A 1 102 ? 11.352 -1.506 13.826 1.00 97.94 102 ALA A C 1
ATOM 778 O O . ALA A 1 102 ? 12.126 -0.756 13.214 1.00 97.94 102 ALA A O 1
ATOM 779 N N . PRO A 1 103 ? 11.135 -1.364 15.148 1.00 95.62 103 PRO A N 1
ATOM 780 C CA . PRO A 1 103 ? 11.742 -0.296 15.932 1.00 95.62 103 PRO A CA 1
ATOM 781 C C . PRO A 1 103 ? 13.274 -0.354 15.871 1.00 95.62 103 PRO A C 1
ATOM 783 O O . PRO A 1 103 ? 13.879 -1.425 15.864 1.00 95.62 103 PRO A O 1
ATOM 786 N N . GLY A 1 104 ? 13.905 0.822 15.821 1.00 94.88 104 GLY A N 1
ATOM 787 C CA . GLY A 1 104 ? 15.361 0.959 15.702 1.00 94.88 104 GLY A CA 1
ATOM 788 C C . GLY A 1 104 ? 15.905 0.814 14.276 1.00 94.88 104 GLY A C 1
ATOM 789 O O . GLY A 1 104 ? 17.108 0.963 14.072 1.00 94.88 104 GLY A O 1
ATOM 790 N N . THR A 1 105 ? 15.042 0.571 13.286 1.00 95.38 105 THR A N 1
ATOM 791 C CA . THR A 1 105 ? 15.423 0.506 11.869 1.00 95.38 105 THR A CA 1
ATOM 792 C C . THR A 1 105 ? 14.944 1.737 11.096 1.00 95.38 105 THR A C 1
ATOM 794 O O . THR A 1 105 ? 14.150 2.540 11.582 1.00 95.38 105 THR A O 1
ATOM 797 N N . SER A 1 106 ? 15.458 1.909 9.880 1.00 91.88 106 SER A N 1
ATOM 798 C CA . SER A 1 106 ? 14.974 2.903 8.919 1.00 91.88 106 SER A CA 1
ATOM 799 C C . SER A 1 106 ? 15.038 2.319 7.514 1.00 91.88 106 SER A C 1
ATOM 801 O O . SER A 1 106 ? 15.842 1.421 7.242 1.00 91.88 106 SER A O 1
ATOM 803 N N . GLY A 1 107 ? 14.211 2.824 6.605 1.00 92.75 107 GLY A N 1
ATOM 804 C CA . GLY A 1 107 ? 14.110 2.269 5.262 1.00 92.75 107 GLY A CA 1
ATOM 805 C C . GLY A 1 107 ? 12.946 1.299 5.100 1.00 92.75 107 GLY A C 1
ATOM 806 O O . GLY A 1 107 ? 12.028 1.246 5.913 1.00 92.75 107 GLY A O 1
ATOM 807 N N . GLY A 1 108 ? 13.001 0.508 4.028 1.00 95.31 108 GLY A N 1
ATOM 808 C CA . GLY A 1 108 ? 11.973 -0.481 3.700 1.00 95.31 108 GLY A CA 1
ATOM 809 C C . GLY A 1 108 ? 12.066 -1.762 4.512 1.00 95.31 108 GLY A C 1
ATOM 810 O O . GLY A 1 108 ? 12.145 -2.835 3.919 1.00 95.31 108 GLY A O 1
ATOM 811 N N . VAL A 1 109 ? 12.084 -1.647 5.837 1.00 98.38 109 VAL A N 1
ATOM 812 C CA . VAL A 1 109 ? 12.183 -2.764 6.784 1.00 98.38 109 VAL A CA 1
ATOM 813 C C . VAL A 1 109 ? 10.850 -2.944 7.512 1.00 98.38 109 VAL A C 1
ATOM 815 O O . VAL A 1 109 ? 10.124 -1.984 7.778 1.00 98.38 109 VAL A O 1
ATOM 818 N N . THR A 1 110 ? 10.500 -4.190 7.808 1.00 98.75 110 THR A N 1
ATOM 819 C CA . THR A 1 110 ? 9.361 -4.563 8.652 1.00 98.75 110 THR A CA 1
ATOM 820 C C . THR A 1 110 ? 9.696 -5.822 9.445 1.00 98.75 110 THR A C 1
ATOM 822 O O . THR A 1 110 ? 10.713 -6.467 9.188 1.00 98.75 110 THR A O 1
ATOM 825 N N . THR A 1 111 ? 8.838 -6.184 10.391 1.00 98.62 111 THR A N 1
ATOM 826 C CA . THR A 1 111 ? 8.922 -7.462 11.098 1.00 98.62 111 THR A CA 1
ATOM 827 C C . THR A 1 111 ? 7.916 -8.429 10.491 1.00 98.62 111 THR A C 1
ATOM 829 O O . THR A 1 111 ? 6.720 -8.143 10.428 1.00 98.62 111 THR A O 1
ATOM 832 N N . TYR A 1 112 ? 8.386 -9.589 10.038 1.00 98.56 112 TYR A N 1
ATOM 833 C CA . TYR A 1 112 ? 7.512 -10.683 9.637 1.00 98.56 112 TYR A CA 1
ATOM 834 C C . TYR A 1 112 ? 6.928 -11.333 10.897 1.00 98.56 112 TYR A C 1
ATOM 836 O O . TYR A 1 112 ? 7.566 -12.172 11.533 1.00 98.56 112 TYR A O 1
ATOM 844 N N . LEU A 1 113 ? 5.721 -10.899 11.275 1.00 97.69 113 LEU A N 1
ATOM 845 C CA . LEU A 1 113 ? 5.081 -11.220 12.556 1.00 97.69 113 LEU A CA 1
ATOM 846 C C . LEU A 1 113 ? 5.046 -12.722 12.895 1.00 97.69 113 LEU A C 1
ATOM 848 O O . LEU A 1 113 ? 5.333 -13.045 14.043 1.00 97.69 113 LEU A O 1
ATOM 852 N N . PRO A 1 114 ? 4.798 -13.659 11.951 1.00 96.50 114 PRO A N 1
ATOM 853 C CA . PRO A 1 114 ? 4.778 -15.085 12.280 1.00 96.50 114 PRO A CA 1
ATOM 854 C C . PRO A 1 114 ? 6.084 -15.633 12.872 1.00 96.50 114 PRO A C 1
ATOM 856 O O . PRO A 1 114 ? 6.043 -16.631 13.587 1.00 96.50 114 PRO A O 1
ATOM 859 N N . THR A 1 115 ? 7.237 -15.021 12.574 1.00 97.06 115 THR A N 1
ATOM 860 C CA . THR A 1 115 ? 8.544 -15.454 13.108 1.00 97.06 115 THR A CA 1
ATOM 861 C C . THR A 1 115 ? 9.234 -14.406 13.977 1.00 97.06 115 THR A C 1
ATOM 863 O O . THR A 1 115 ? 10.217 -14.730 14.639 1.00 97.06 115 THR A O 1
ATOM 866 N N . GLY A 1 116 ? 8.773 -13.153 13.957 1.00 96.94 116 GLY A N 1
ATOM 867 C CA . GLY A 1 116 ? 9.448 -12.024 14.603 1.00 96.94 116 GLY A CA 1
ATOM 868 C C . GLY A 1 116 ? 10.727 -11.563 13.887 1.00 96.94 116 GLY A C 1
ATOM 869 O O . GLY A 1 116 ? 11.465 -10.735 14.417 1.00 96.94 116 GLY A O 1
ATOM 870 N N . GLU A 1 117 ? 11.016 -12.082 12.690 1.00 97.12 117 GLU A N 1
ATOM 871 C CA . GLU A 1 117 ? 12.218 -11.734 11.925 1.00 97.12 117 GLU A CA 1
ATOM 872 C C . GLU A 1 117 ? 12.073 -10.355 11.263 1.00 97.12 117 GLU A C 1
ATOM 874 O O . GLU A 1 117 ? 11.120 -10.113 10.519 1.00 97.12 117 GLU A O 1
ATOM 879 N N . GLN A 1 118 ? 13.052 -9.468 11.465 1.00 97.88 118 GLN A N 1
ATOM 880 C CA . GLN A 1 118 ? 13.151 -8.234 10.686 1.00 97.88 118 GLN A CA 1
ATOM 881 C C . GLN A 1 118 ? 13.684 -8.527 9.281 1.00 97.88 118 GLN A C 1
ATOM 883 O O . GLN A 1 118 ? 14.744 -9.124 9.108 1.00 97.88 118 GLN A O 1
ATOM 888 N N . THR A 1 119 ? 12.955 -8.080 8.265 1.00 98.25 119 THR A N 1
ATOM 889 C CA . THR A 1 119 ? 13.269 -8.306 6.850 1.00 98.25 119 THR A CA 1
ATOM 890 C C . THR A 1 119 ? 12.800 -7.112 6.015 1.00 98.25 119 THR A C 1
ATOM 892 O O . THR A 1 119 ? 12.209 -6.165 6.544 1.00 98.25 119 THR A O 1
ATOM 895 N N . SER A 1 120 ? 13.067 -7.099 4.708 1.00 98.50 120 SER A N 1
ATOM 896 C CA . SER A 1 120 ? 12.526 -6.033 3.865 1.00 98.50 120 SER A CA 1
ATOM 897 C C . SER A 1 120 ? 11.005 -6.151 3.723 1.00 98.50 120 SER A C 1
ATOM 899 O O . SER A 1 120 ? 10.448 -7.248 3.706 1.00 98.50 120 SER A O 1
ATOM 901 N N . ILE A 1 121 ? 10.317 -5.019 3.556 1.00 98.75 121 ILE A N 1
ATOM 902 C CA . ILE A 1 121 ? 8.862 -4.982 3.311 1.00 98.75 121 ILE A CA 1
ATOM 903 C C . ILE A 1 121 ? 8.487 -5.846 2.100 1.00 98.75 121 ILE A C 1
ATOM 905 O O . ILE A 1 121 ? 7.494 -6.570 2.137 1.00 98.75 121 ILE A O 1
ATOM 909 N N . TYR A 1 122 ? 9.311 -5.818 1.050 1.00 98.69 122 TYR A N 1
ATOM 910 C CA . TYR A 1 122 ? 9.117 -6.653 -0.129 1.00 98.69 122 TYR A CA 1
ATOM 911 C C . TYR A 1 122 ? 9.208 -8.151 0.201 1.00 98.69 122 TYR A C 1
ATOM 913 O O . TYR A 1 122 ? 8.291 -8.898 -0.132 1.00 98.69 122 TYR A O 1
ATOM 921 N N . GLU A 1 123 ? 10.260 -8.601 0.888 1.00 98.56 123 GLU A N 1
ATOM 922 C CA . GLU A 1 123 ? 10.427 -10.018 1.250 1.00 98.56 123 GLU A CA 1
ATOM 923 C C . GLU A 1 123 ? 9.315 -10.502 2.196 1.00 98.56 123 GLU A C 1
ATOM 925 O O . GLU A 1 123 ? 8.749 -11.572 1.969 1.00 98.56 123 GLU A O 1
ATOM 930 N N . ALA A 1 124 ? 8.928 -9.700 3.196 1.00 98.75 124 ALA A N 1
ATOM 931 C CA . ALA A 1 124 ? 7.786 -10.007 4.061 1.00 98.75 124 ALA A CA 1
ATOM 932 C C . ALA A 1 124 ? 6.481 -10.142 3.262 1.00 98.75 124 ALA A C 1
ATOM 934 O O . ALA A 1 124 ? 5.715 -11.077 3.489 1.00 98.75 124 ALA A O 1
ATOM 935 N N . SER A 1 125 ? 6.242 -9.248 2.295 1.00 98.75 125 SER A N 1
ATOM 936 C CA . SER A 1 125 ? 5.042 -9.300 1.452 1.00 98.75 125 SER A CA 1
ATOM 937 C C . SER A 1 125 ? 4.954 -10.589 0.630 1.00 98.75 125 SER A C 1
ATOM 939 O O . SER A 1 125 ? 3.872 -11.156 0.493 1.00 98.75 125 SER A O 1
ATOM 941 N N . LEU A 1 126 ? 6.092 -11.100 0.142 1.00 98.50 126 LEU A N 1
ATOM 942 C CA . LEU A 1 126 ? 6.142 -12.369 -0.584 1.00 98.50 126 LEU A CA 1
ATOM 943 C C . LEU A 1 126 ? 5.798 -13.549 0.329 1.00 98.50 126 LEU A C 1
ATOM 945 O O . LEU A 1 126 ? 4.977 -14.376 -0.060 1.00 98.50 126 LEU A O 1
ATOM 949 N N . LYS A 1 127 ? 6.359 -13.589 1.548 1.00 98.62 127 LYS A N 1
ATOM 950 C CA . LYS A 1 127 ? 6.054 -14.634 2.543 1.00 98.62 127 LYS A CA 1
ATOM 951 C C . LYS A 1 127 ? 4.559 -14.664 2.887 1.00 98.62 127 LYS A C 1
ATOM 953 O O . LYS A 1 127 ? 3.943 -15.725 2.890 1.00 98.62 127 LYS A O 1
ATOM 958 N N . TYR A 1 128 ? 3.947 -13.500 3.112 1.00 98.69 128 TYR A N 1
ATOM 959 C CA . TYR A 1 128 ? 2.506 -13.421 3.378 1.00 98.69 128 TYR A CA 1
ATOM 960 C C . TYR A 1 128 ? 1.648 -13.795 2.168 1.00 98.69 128 TYR A C 1
ATOM 962 O O . TYR A 1 128 ? 0.626 -14.460 2.331 1.00 98.69 128 TYR A O 1
ATOM 970 N N . LYS A 1 129 ? 2.067 -13.416 0.955 1.00 97.69 129 LYS A N 1
ATOM 971 C CA . LYS A 1 129 ? 1.384 -13.815 -0.280 1.00 97.69 129 LYS A CA 1
ATOM 972 C C . LYS A 1 129 ? 1.407 -15.334 -0.467 1.00 97.69 129 LYS A C 1
ATOM 974 O O . LYS A 1 129 ? 0.379 -15.899 -0.823 1.00 97.69 129 LYS A O 1
ATOM 979 N N . GLU A 1 130 ? 2.539 -15.984 -0.200 1.00 97.94 130 GLU A N 1
ATOM 980 C CA . GLU A 1 130 ? 2.672 -17.448 -0.221 1.00 97.94 130 GLU A CA 1
ATOM 981 C C . GLU A 1 130 ? 1.765 -18.117 0.823 1.00 97.94 130 GLU A C 1
ATOM 983 O O . GLU A 1 130 ? 1.104 -19.108 0.523 1.00 97.94 130 GLU A O 1
ATOM 988 N N . ALA A 1 131 ? 1.655 -17.526 2.015 1.00 97.62 131 ALA A N 1
ATOM 989 C CA . ALA A 1 131 ? 0.760 -17.988 3.076 1.00 97.62 131 ALA A CA 1
ATOM 990 C C . ALA A 1 131 ? -0.729 -17.640 2.852 1.00 97.62 131 ALA A C 1
ATOM 992 O O . ALA A 1 131 ? -1.565 -17.977 3.688 1.00 97.62 131 ALA A O 1
ATOM 993 N N . GLY A 1 132 ? -1.078 -16.932 1.771 1.00 97.69 132 GLY A N 1
ATOM 994 C CA . GLY A 1 132 ? -2.450 -16.491 1.500 1.00 97.69 132 GLY A CA 1
ATOM 995 C C . GLY A 1 132 ? -3.000 -15.477 2.511 1.00 97.69 132 GLY A C 1
ATOM 996 O O . GLY A 1 132 ? -4.212 -15.318 2.615 1.00 97.69 132 GLY A O 1
ATOM 997 N N . THR A 1 133 ? -2.134 -14.794 3.264 1.00 98.50 133 THR A N 1
ATOM 998 C CA . THR A 1 133 ? -2.529 -13.839 4.308 1.00 98.50 133 THR A CA 1
ATOM 999 C C . THR A 1 133 ? -2.760 -12.448 3.708 1.00 98.50 133 THR A C 1
ATOM 1001 O O . THR A 1 133 ? -1.829 -11.876 3.131 1.00 98.50 133 THR A O 1
ATOM 1004 N N . PRO A 1 134 ? -3.963 -11.859 3.838 1.00 98.50 134 PRO A N 1
ATOM 1005 C CA . PRO A 1 134 ? -4.211 -10.490 3.400 1.00 98.50 134 PRO A CA 1
ATOM 1006 C C . PRO A 1 134 ? -3.371 -9.485 4.191 1.00 98.50 134 PRO A C 1
ATOM 1008 O O . PRO A 1 134 ? -3.103 -9.682 5.374 1.00 98.50 134 PRO A O 1
ATOM 1011 N N . LEU A 1 135 ? -2.979 -8.382 3.553 1.00 98.88 135 LEU A N 1
ATOM 1012 C CA . LEU A 1 135 ? -2.150 -7.361 4.193 1.00 98.88 135 LEU A CA 1
ATOM 1013 C C . LEU A 1 135 ? -2.881 -6.036 4.349 1.00 98.88 135 LEU A C 1
ATOM 1015 O O . LEU A 1 135 ? -3.670 -5.644 3.487 1.00 98.88 135 LEU A O 1
ATOM 1019 N N . VAL A 1 136 ? -2.572 -5.321 5.426 1.00 98.88 136 VAL A N 1
ATOM 1020 C CA . VAL A 1 136 ? -3.048 -3.957 5.670 1.00 98.88 136 VAL A CA 1
ATOM 1021 C C . VAL A 1 136 ? -1.905 -3.015 6.041 1.00 98.88 136 VAL A C 1
ATOM 1023 O O . VAL A 1 136 ? -0.819 -3.439 6.446 1.00 98.88 136 VAL A O 1
ATOM 1026 N N . VAL A 1 137 ? -2.160 -1.718 5.896 1.00 98.94 137 VAL A N 1
ATOM 1027 C CA . VAL A 1 137 ? -1.304 -0.641 6.410 1.00 98.94 137 VAL A CA 1
ATOM 1028 C C . VAL A 1 137 ? -2.052 0.095 7.509 1.00 98.94 137 VAL A C 1
ATOM 1030 O O . VAL A 1 137 ? -3.223 0.418 7.325 1.00 98.94 137 VAL A O 1
ATOM 1033 N N . LEU A 1 138 ? -1.367 0.399 8.610 1.00 98.88 138 LEU A N 1
ATOM 1034 C CA . LEU A 1 138 ? -1.821 1.374 9.599 1.00 98.88 138 LEU A CA 1
ATOM 1035 C C . LEU A 1 138 ? -1.029 2.671 9.414 1.00 98.88 138 LEU A C 1
ATOM 1037 O O . LEU A 1 138 ? 0.196 2.634 9.278 1.00 98.88 138 LEU A O 1
ATOM 1041 N N . ALA A 1 139 ? -1.710 3.810 9.390 1.00 98.75 139 ALA A N 1
ATOM 1042 C CA . ALA A 1 139 ? -1.077 5.110 9.206 1.00 98.75 139 ALA A CA 1
ATOM 1043 C C . ALA A 1 139 ? -1.688 6.201 10.094 1.00 98.75 139 ALA A C 1
ATOM 1045 O O . ALA A 1 139 ? -2.839 6.107 10.519 1.00 98.75 139 ALA A O 1
ATOM 1046 N N . GLY A 1 140 ? -0.913 7.255 10.339 1.00 98.31 140 GLY A N 1
ATOM 1047 C CA . GLY A 1 140 ? -1.396 8.475 10.976 1.00 98.31 140 GLY A CA 1
ATOM 1048 C C . GLY A 1 140 ? -2.184 9.383 10.024 1.00 98.31 140 GLY A C 1
ATOM 1049 O O . GLY A 1 140 ? -2.793 8.940 9.045 1.00 98.31 140 GLY A O 1
ATOM 1050 N N . GLY A 1 141 ? -2.185 10.677 10.327 1.00 97.88 141 GLY A N 1
ATOM 1051 C CA . GLY A 1 141 ? -2.797 11.730 9.523 1.00 97.88 141 GLY A CA 1
ATOM 1052 C C . GLY A 1 141 ? -2.020 12.043 8.245 1.00 97.88 141 GLY A C 1
ATOM 1053 O O . GLY A 1 141 ? -0.818 11.804 8.141 1.00 97.88 141 GLY A O 1
ATOM 1054 N N . ASP A 1 142 ? -2.715 12.610 7.264 1.00 96.81 142 ASP A N 1
ATOM 1055 C CA . ASP A 1 142 ? -2.184 13.091 5.985 1.00 96.81 142 ASP A CA 1
ATOM 1056 C C . ASP A 1 142 ? -1.427 12.016 5.185 1.00 96.81 142 ASP A C 1
ATOM 1058 O O . ASP A 1 142 ? -0.422 12.280 4.512 1.00 96.81 142 ASP A O 1
ATOM 1062 N N . TYR A 1 143 ? -1.918 10.774 5.240 1.00 98.44 143 TYR A N 1
ATOM 1063 C CA . TYR A 1 143 ? -1.308 9.656 4.533 1.00 98.44 143 TYR A CA 1
ATOM 1064 C C . TYR A 1 143 ? -1.350 9.864 3.013 1.00 98.44 143 TYR A C 1
ATOM 1066 O O . TYR A 1 143 ? -2.407 10.074 2.410 1.00 98.44 143 TYR A O 1
ATOM 1074 N N . GLY A 1 144 ? -0.180 9.781 2.380 1.00 97.38 144 GLY A N 1
ATOM 1075 C CA . GLY A 1 144 ? -0.004 9.965 0.944 1.00 97.38 144 GLY A CA 1
ATOM 1076 C C . GLY A 1 144 ? 0.205 11.408 0.494 1.00 97.38 144 GLY A C 1
ATOM 1077 O O . GLY A 1 144 ? -0.012 11.700 -0.679 1.00 97.38 144 GLY A O 1
ATOM 1078 N N . MET A 1 145 ? 0.626 12.316 1.378 1.00 94.62 145 MET A N 1
ATOM 1079 C CA . MET A 1 145 ? 0.863 13.719 1.016 1.00 94.62 145 MET A CA 1
ATOM 1080 C C . MET A 1 145 ? 1.946 13.897 -0.071 1.00 94.62 145 MET A C 1
ATOM 1082 O O . MET A 1 145 ? 2.877 13.102 -0.210 1.00 94.62 145 MET A O 1
ATOM 1086 N N . GLY A 1 146 ? 1.882 14.995 -0.823 1.00 90.75 146 GLY A N 1
ATOM 1087 C CA . GLY A 1 146 ? 2.950 15.430 -1.725 1.00 90.75 146 GLY A CA 1
ATOM 1088 C C . GLY A 1 146 ? 2.624 15.207 -3.197 1.00 90.75 146 GLY A C 1
ATOM 1089 O O . GLY A 1 146 ? 1.465 15.223 -3.603 1.00 90.75 146 GLY A O 1
ATOM 1090 N N . SER A 1 147 ? 3.656 15.063 -4.032 1.00 85.06 147 SER A N 1
ATOM 1091 C CA . SER A 1 147 ? 3.456 14.923 -5.476 1.00 85.06 147 SER A CA 1
ATOM 1092 C C . SER A 1 147 ? 2.733 13.619 -5.810 1.00 85.06 147 SER A C 1
ATOM 1094 O O . SER A 1 147 ? 3.049 12.556 -5.273 1.00 85.06 147 SER A O 1
ATOM 1096 N N . SER A 1 148 ? 1.764 13.684 -6.724 1.00 77.19 148 SER A N 1
ATOM 1097 C CA . SER A 1 148 ? 1.058 12.483 -7.169 1.00 77.19 148 SER A CA 1
ATOM 1098 C C . SER A 1 148 ? 2.038 11.517 -7.841 1.00 77.19 148 SER A C 1
ATOM 1100 O O . SER A 1 148 ? 2.717 11.861 -8.812 1.00 77.19 148 SER A O 1
ATOM 1102 N N . ARG A 1 149 ? 2.121 10.298 -7.304 1.00 87.12 149 ARG A N 1
ATOM 1103 C CA . ARG A 1 149 ? 2.917 9.189 -7.835 1.00 87.12 149 ARG A CA 1
ATOM 1104 C C . ARG A 1 149 ? 2.012 7.973 -7.938 1.00 87.12 149 ARG A C 1
ATOM 1106 O O . ARG A 1 149 ? 1.608 7.418 -6.923 1.00 87.12 149 ARG A O 1
ATOM 1113 N N . ASP A 1 150 ? 1.709 7.555 -9.161 1.00 86.38 150 ASP A N 1
ATOM 1114 C CA . ASP A 1 150 ? 0.878 6.376 -9.435 1.00 86.38 150 ASP A CA 1
ATOM 1115 C C . ASP A 1 150 ? 1.421 5.103 -8.761 1.00 86.38 150 ASP A C 1
ATOM 1117 O O . ASP A 1 150 ? 0.663 4.305 -8.211 1.00 86.38 150 ASP A O 1
ATOM 1121 N N . TRP A 1 151 ? 2.746 4.958 -8.726 1.00 96.44 151 TRP A N 1
ATOM 1122 C CA . TRP A 1 151 ? 3.445 3.854 -8.079 1.00 96.44 151 TRP A CA 1
ATOM 1123 C C . TRP A 1 151 ? 3.247 3.780 -6.567 1.00 96.44 151 TRP A C 1
ATOM 1125 O O . TRP A 1 151 ? 3.373 2.690 -6.018 1.00 96.44 151 TRP A O 1
ATOM 1135 N N . ALA A 1 152 ? 2.840 4.864 -5.898 1.00 98.06 152 ALA A N 1
ATOM 1136 C CA . ALA A 1 152 ? 2.471 4.784 -4.486 1.00 98.06 152 ALA A CA 1
ATOM 1137 C C . ALA A 1 152 ? 1.240 3.882 -4.273 1.00 98.06 152 ALA A C 1
ATOM 1139 O O . ALA A 1 152 ? 1.183 3.147 -3.293 1.00 98.06 152 ALA A O 1
ATOM 1140 N N . ALA A 1 153 ? 0.280 3.876 -5.205 1.00 98.25 153 ALA A N 1
ATOM 1141 C CA . ALA A 1 153 ? -0.873 2.976 -5.143 1.00 98.25 153 ALA A CA 1
ATOM 1142 C C . ALA A 1 153 ? -0.603 1.629 -5.833 1.00 98.25 153 ALA A C 1
ATOM 1144 O O . ALA A 1 153 ? -0.931 0.585 -5.276 1.00 98.25 153 ALA A O 1
ATOM 1145 N N . LYS A 1 154 ? 0.043 1.627 -7.012 1.00 98.19 154 LYS A N 1
ATOM 1146 C CA . LYS A 1 154 ? 0.377 0.381 -7.735 1.00 98.19 154 LYS A CA 1
ATOM 1147 C C . LYS A 1 154 ? 1.305 -0.519 -6.923 1.00 98.19 154 LYS A C 1
ATOM 1149 O O . LYS A 1 154 ? 1.073 -1.717 -6.852 1.00 98.19 154 LYS A O 1
ATOM 1154 N N . GLY A 1 155 ? 2.326 0.059 -6.295 1.00 98.25 155 GLY A N 1
ATOM 1155 C CA . GLY A 1 155 ? 3.250 -0.660 -5.425 1.00 98.25 155 GLY A CA 1
ATOM 1156 C C . GLY A 1 155 ? 2.541 -1.260 -4.216 1.00 98.25 155 GLY A C 1
ATOM 1157 O O . GLY A 1 155 ? 2.685 -2.448 -3.952 1.00 98.25 155 GLY A O 1
ATOM 1158 N N . THR A 1 156 ? 1.705 -0.463 -3.541 1.00 98.62 156 THR A N 1
ATOM 1159 C CA . THR A 1 156 ? 0.864 -0.917 -2.418 1.00 98.62 156 THR A CA 1
ATOM 1160 C C . THR A 1 156 ? 0.011 -2.124 -2.818 1.00 98.62 156 THR A C 1
ATOM 1162 O O . THR A 1 156 ? 0.039 -3.152 -2.145 1.00 98.62 156 THR A O 1
ATOM 1165 N N . PHE A 1 157 ? -0.667 -2.046 -3.965 1.00 98.31 157 PHE A N 1
ATOM 1166 C CA . PHE A 1 157 ? -1.433 -3.161 -4.522 1.00 98.31 157 PHE A CA 1
ATOM 1167 C C . PHE A 1 157 ? -0.563 -4.395 -4.823 1.00 98.31 157 PHE A C 1
ATOM 1169 O O . PHE A 1 157 ? -0.924 -5.508 -4.441 1.00 98.31 157 PHE A O 1
ATOM 1176 N N . LEU A 1 158 ? 0.595 -4.222 -5.472 1.00 98.00 158 LEU A N 1
ATOM 1177 C CA . LEU A 1 158 ? 1.473 -5.334 -5.864 1.00 98.00 158 LEU A CA 1
ATOM 1178 C C . LEU A 1 158 ? 2.189 -6.007 -4.684 1.00 98.00 158 LEU A C 1
ATOM 1180 O O . LEU A 1 158 ? 2.538 -7.183 -4.790 1.00 98.00 158 LEU A O 1
ATOM 1184 N N . LEU A 1 159 ? 2.343 -5.317 -3.550 1.00 98.56 159 LEU A N 1
ATOM 1185 C CA . LEU A 1 159 ? 2.736 -5.929 -2.275 1.00 98.56 159 LEU A CA 1
ATOM 1186 C C . LEU A 1 159 ? 1.618 -6.799 -1.665 1.00 98.56 159 LEU A C 1
ATOM 1188 O O . LEU A 1 159 ? 1.847 -7.469 -0.667 1.00 98.56 159 LEU A O 1
ATOM 1192 N N . GLY A 1 160 ? 0.409 -6.813 -2.231 1.00 97.94 160 GLY A N 1
ATOM 1193 C CA . GLY A 1 160 ? -0.717 -7.608 -1.729 1.00 97.94 160 GLY A CA 1
ATOM 1194 C C . GLY A 1 160 ? -1.544 -6.923 -0.637 1.00 97.94 160 GLY A C 1
ATOM 1195 O O . GLY A 1 160 ? -2.403 -7.570 -0.035 1.00 97.94 160 GLY A O 1
ATOM 1196 N N . ILE A 1 161 ? -1.326 -5.627 -0.394 1.00 98.88 161 ILE A N 1
ATOM 1197 C CA . ILE A 1 161 ? -2.103 -4.846 0.575 1.00 98.88 161 ILE A CA 1
ATOM 1198 C C . ILE A 1 161 ? -3.540 -4.692 0.069 1.00 98.88 161 ILE A C 1
ATOM 1200 O O . ILE A 1 161 ? -3.780 -4.234 -1.048 1.00 98.88 161 ILE A O 1
ATOM 1204 N N . LYS A 1 162 ? -4.501 -5.081 0.907 1.00 98.75 162 LYS A N 1
ATOM 1205 C CA . LYS A 1 162 ? -5.942 -5.035 0.630 1.00 98.75 162 LYS A CA 1
ATOM 1206 C C . LYS A 1 162 ? -6.611 -3.786 1.186 1.00 98.75 162 LYS A C 1
ATOM 1208 O O . LYS A 1 162 ? -7.561 -3.298 0.577 1.00 98.75 162 LYS A O 1
ATOM 1213 N N . ALA A 1 163 ? -6.107 -3.249 2.295 1.00 98.88 163 ALA A N 1
ATOM 1214 C CA . ALA A 1 163 ? -6.634 -2.031 2.896 1.00 98.88 163 ALA A CA 1
ATOM 1215 C C . ALA A 1 163 ? -5.541 -1.156 3.519 1.00 98.88 163 ALA A C 1
ATOM 1217 O O . ALA A 1 163 ? -4.500 -1.640 3.961 1.00 98.88 163 ALA A O 1
ATOM 1218 N N . VAL A 1 164 ? -5.810 0.143 3.583 1.00 98.94 164 VAL A N 1
ATOM 1219 C CA . VAL A 1 164 ? -5.041 1.112 4.369 1.00 98.94 164 VAL A CA 1
ATOM 1220 C C . VAL A 1 164 ? -5.995 1.717 5.388 1.00 98.94 164 VAL A C 1
ATOM 1222 O O . VAL A 1 164 ? -7.031 2.242 4.990 1.00 98.94 164 VAL A O 1
ATOM 1225 N N . ILE A 1 165 ? -5.653 1.653 6.673 1.00 98.94 165 ILE A N 1
ATOM 1226 C CA . ILE A 1 165 ? -6.402 2.271 7.769 1.00 98.94 165 ILE A CA 1
ATOM 1227 C C . ILE A 1 165 ? -5.584 3.454 8.286 1.00 98.94 165 ILE A C 1
ATOM 1229 O O . ILE A 1 165 ? -4.484 3.263 8.803 1.00 98.94 165 ILE A O 1
ATOM 1233 N N . ALA A 1 166 ? -6.086 4.673 8.104 1.00 98.88 166 ALA A N 1
ATOM 1234 C CA . ALA A 1 166 ? -5.357 5.898 8.428 1.00 98.88 166 ALA A CA 1
ATOM 1235 C C . ALA A 1 166 ? -6.196 6.876 9.256 1.00 98.88 166 ALA A C 1
ATOM 1237 O O . ALA A 1 166 ? -7.424 6.844 9.201 1.00 98.88 166 ALA A O 1
ATOM 1238 N N . THR A 1 167 ? -5.559 7.797 9.980 1.00 98.69 167 THR A N 1
ATOM 1239 C CA . THR A 1 167 ? -6.286 8.898 10.645 1.00 98.69 167 THR A CA 1
ATOM 1240 C C . THR A 1 167 ? -6.875 9.861 9.613 1.00 98.69 167 THR A C 1
ATOM 1242 O O . THR A 1 167 ? -8.010 10.309 9.745 1.00 98.69 167 THR A O 1
ATOM 1245 N N . SER A 1 168 ? -6.141 10.149 8.536 1.00 98.56 168 SER A N 1
ATOM 1246 C CA . SER A 1 168 ? -6.651 10.888 7.377 1.00 98.56 168 SER A CA 1
ATOM 1247 C C . SER A 1 168 ? -5.800 10.615 6.132 1.00 98.56 168 SER A C 1
ATOM 1249 O O . SER A 1 168 ? -4.684 10.102 6.214 1.00 98.56 168 SER A O 1
ATOM 1251 N N . PHE A 1 169 ? -6.333 10.958 4.957 1.00 98.56 169 PHE A N 1
ATOM 1252 C CA . PHE A 1 169 ? -5.661 10.773 3.670 1.00 98.56 169 PHE A CA 1
ATOM 1253 C C . PHE A 1 169 ? -5.507 12.092 2.922 1.00 98.56 169 PHE A C 1
ATOM 1255 O O . PHE A 1 169 ? -6.427 12.915 2.905 1.00 98.56 169 PHE A O 1
ATOM 1262 N N . GLU A 1 170 ? -4.416 12.225 2.169 1.00 97.56 170 GLU A N 1
ATOM 1263 C CA . GLU A 1 170 ? -4.383 13.177 1.060 1.00 97.56 170 GLU A CA 1
ATOM 1264 C C . GLU A 1 170 ? -5.379 12.732 -0.031 1.00 97.56 170 GLU A C 1
ATOM 1266 O O . GLU A 1 170 ? -5.502 11.549 -0.372 1.00 97.56 170 GLU A O 1
ATOM 1271 N N . ARG A 1 171 ? -6.126 13.699 -0.575 1.00 95.62 171 ARG A N 1
ATOM 1272 C CA . ARG A 1 171 ? -7.267 13.477 -1.472 1.00 95.62 171 ARG A CA 1
ATOM 1273 C C . ARG A 1 171 ? -6.912 12.684 -2.732 1.00 95.62 171 ARG A C 1
ATOM 1275 O O . ARG A 1 171 ? -7.672 11.790 -3.105 1.00 95.62 171 ARG A O 1
ATOM 1282 N N . ILE A 1 172 ? -5.820 13.029 -3.413 1.00 96.19 172 ILE A N 1
ATOM 1283 C CA . ILE A 1 172 ? -5.394 12.378 -4.662 1.00 96.19 172 ILE A CA 1
ATOM 1284 C C . ILE A 1 172 ? -4.885 10.969 -4.368 1.00 96.19 172 ILE A C 1
ATOM 1286 O O . ILE A 1 172 ? -5.240 10.028 -5.081 1.00 96.19 172 ILE A O 1
ATOM 1290 N N . HIS A 1 173 ? -4.085 10.793 -3.315 1.00 98.06 173 HIS A N 1
ATOM 1291 C CA . HIS A 1 173 ? -3.589 9.470 -2.950 1.00 98.06 173 HIS A CA 1
ATOM 1292 C C . HIS A 1 173 ? -4.725 8.506 -2.590 1.00 98.06 173 HIS A C 1
ATOM 1294 O O . HIS A 1 173 ? -4.737 7.382 -3.093 1.00 98.06 173 HIS A O 1
ATOM 1300 N N . ARG A 1 174 ? -5.729 8.964 -1.830 1.00 98.19 174 ARG A N 1
ATOM 1301 C CA . ARG A 1 174 ? -6.951 8.193 -1.546 1.00 98.19 174 ARG A CA 1
ATOM 1302 C C . ARG A 1 174 ? -7.618 7.690 -2.831 1.00 98.19 174 ARG A C 1
ATOM 1304 O O . ARG A 1 174 ? -7.867 6.494 -2.952 1.00 98.19 174 ARG A O 1
ATOM 1311 N N . SER A 1 175 ? -7.856 8.568 -3.810 1.00 97.56 175 SER A N 1
ATOM 1312 C CA . SER A 1 175 ? -8.430 8.169 -5.107 1.00 97.56 175 SER A CA 1
ATOM 1313 C C . SER A 1 175 ? -7.564 7.145 -5.845 1.00 97.56 175 SER A C 1
ATOM 1315 O O . SER A 1 175 ? -8.095 6.214 -6.446 1.00 97.56 175 SER A O 1
ATOM 1317 N N . ASN A 1 176 ? -6.236 7.284 -5.793 1.00 97.94 176 ASN A N 1
ATOM 1318 C CA . ASN A 1 176 ? -5.322 6.337 -6.433 1.00 97.94 176 ASN A CA 1
ATOM 1319 C C . ASN A 1 176 ? -5.386 4.942 -5.790 1.00 97.94 176 ASN A C 1
ATOM 1321 O O . ASN A 1 176 ? -5.337 3.952 -6.518 1.00 97.94 176 ASN A O 1
ATOM 1325 N N . LEU A 1 177 ? -5.513 4.852 -4.459 1.00 98.62 177 LEU A N 1
ATOM 1326 C CA . LEU A 1 177 ? -5.697 3.574 -3.756 1.00 98.62 177 LEU A CA 1
ATOM 1327 C C . LEU A 1 177 ? -6.963 2.864 -4.245 1.00 98.62 177 LEU A C 1
ATOM 1329 O O . LEU A 1 177 ? -6.882 1.717 -4.686 1.00 98.62 177 LEU A O 1
ATOM 1333 N N . VAL A 1 178 ? -8.095 3.576 -4.283 1.00 98.44 178 VAL A N 1
ATOM 1334 C CA . VAL A 1 178 ? -9.359 3.027 -4.804 1.00 98.44 178 VAL A CA 1
ATOM 1335 C C . VAL A 1 178 ? -9.222 2.611 -6.267 1.00 98.44 178 VAL A C 1
ATOM 1337 O O . VAL A 1 178 ? -9.654 1.527 -6.654 1.00 98.44 178 VAL A O 1
ATOM 1340 N N . GLY A 1 179 ? -8.561 3.437 -7.082 1.00 97.62 179 GLY A N 1
ATOM 1341 C CA . GLY A 1 179 ? -8.283 3.138 -8.486 1.00 97.62 179 GLY A CA 1
ATOM 1342 C C . GLY A 1 179 ? -7.458 1.864 -8.689 1.00 97.62 179 GLY A C 1
ATOM 1343 O O . GLY A 1 179 ? -7.595 1.222 -9.726 1.00 97.62 179 GLY A O 1
ATOM 1344 N N . MET A 1 180 ? -6.656 1.455 -7.707 1.00 97.75 180 MET A N 1
ATOM 1345 C CA . MET A 1 180 ? -5.913 0.191 -7.729 1.00 97.75 180 MET A CA 1
ATOM 1346 C C . MET A 1 180 ? -6.618 -0.955 -6.989 1.00 97.75 180 MET A C 1
ATOM 1348 O O . MET A 1 180 ? -6.049 -2.035 -6.892 1.00 97.75 180 MET A O 1
ATOM 1352 N N . GLY A 1 181 ? -7.831 -0.747 -6.468 1.00 97.19 181 GLY A N 1
ATOM 1353 C CA . GLY A 1 181 ? -8.570 -1.771 -5.723 1.00 97.19 181 GLY A CA 1
ATOM 1354 C C . GLY A 1 181 ? -8.109 -1.960 -4.272 1.00 97.19 181 GLY A C 1
ATOM 1355 O O . GLY A 1 181 ? -8.417 -2.983 -3.668 1.00 97.19 181 GLY A O 1
ATOM 1356 N N . VAL A 1 182 ? -7.379 -0.998 -3.699 1.00 98.62 182 VAL A N 1
ATOM 1357 C CA . VAL A 1 182 ? -7.006 -0.987 -2.275 1.00 98.62 182 VAL A CA 1
ATOM 1358 C C . VAL A 1 182 ? -8.049 -0.183 -1.504 1.00 98.62 182 VAL A C 1
ATOM 1360 O O . VAL A 1 182 ? -8.364 0.937 -1.897 1.00 98.62 182 VAL A O 1
ATOM 1363 N N . LEU A 1 183 ? -8.580 -0.738 -0.412 1.00 98.81 183 LEU A N 1
ATOM 1364 C CA . LEU A 1 183 ? -9.639 -0.120 0.390 1.00 98.81 183 LEU A CA 1
ATOM 1365 C C . LEU A 1 183 ? -9.076 0.941 1.355 1.00 98.81 183 LEU A C 1
ATOM 1367 O O . LEU A 1 183 ? -8.370 0.575 2.297 1.00 98.81 183 LEU A O 1
ATOM 1371 N N . PRO A 1 184 ? -9.387 2.239 1.189 1.00 98.81 184 PRO A N 1
ATOM 1372 C CA . PRO A 1 184 ? -9.027 3.247 2.175 1.00 98.81 184 PRO A CA 1
ATOM 1373 C C . PRO A 1 184 ? -10.087 3.294 3.285 1.00 98.81 184 PRO A C 1
ATOM 1375 O O . PRO A 1 184 ? -11.269 3.552 3.041 1.00 98.81 184 PRO A O 1
ATOM 1378 N N . LEU A 1 185 ? -9.654 3.061 4.515 1.00 98.94 185 LEU A N 1
ATOM 1379 C CA . LEU A 1 185 ? -10.447 3.174 5.730 1.00 98.94 185 LEU A CA 1
ATOM 1380 C C . LEU A 1 185 ? -9.877 4.302 6.581 1.00 98.94 185 LEU A C 1
ATOM 1382 O O . LEU A 1 185 ? -8.668 4.398 6.768 1.00 98.94 185 LEU A O 1
ATOM 1386 N N . GLN A 1 186 ? -10.744 5.164 7.089 1.00 98.88 186 GLN A N 1
ATOM 1387 C CA . GLN A 1 186 ? -10.351 6.237 7.989 1.00 98.88 186 GLN A CA 1
ATOM 1388 C C . GLN A 1 186 ? -10.867 5.947 9.395 1.00 98.88 186 GLN A C 1
ATOM 1390 O O . GLN A 1 186 ? -12.028 5.567 9.543 1.00 98.88 186 GLN A O 1
ATOM 1395 N N . PHE A 1 187 ? -10.040 6.130 10.421 1.00 98.75 187 PHE A N 1
ATOM 1396 C CA . PHE A 1 187 ? -10.534 6.137 11.802 1.00 98.75 187 PHE A CA 1
ATOM 1397 C C . PHE A 1 187 ? -11.618 7.216 11.983 1.00 98.75 187 PHE A C 1
ATOM 1399 O O . PHE A 1 187 ? -11.700 8.171 11.200 1.00 98.75 187 PHE A O 1
ATOM 1406 N N . ARG A 1 188 ? -12.494 7.058 12.981 1.00 97.56 188 ARG A N 1
ATOM 1407 C CA . ARG A 1 188 ? -13.449 8.121 13.325 1.00 97.56 188 ARG A CA 1
ATOM 1408 C C . ARG A 1 188 ? -12.723 9.322 13.914 1.00 97.56 188 ARG A C 1
ATOM 1410 O O . ARG A 1 188 ? -11.591 9.219 14.376 1.00 97.56 188 ARG A O 1
ATOM 1417 N N . ASP A 1 189 ? -13.400 10.463 13.918 1.00 94.62 189 ASP A N 1
ATOM 1418 C CA . ASP A 1 189 ? -12.862 11.683 14.509 1.00 94.62 189 ASP A CA 1
ATOM 1419 C C . ASP A 1 189 ? -12.470 11.442 15.975 1.00 94.62 189 ASP A C 1
ATOM 1421 O O . ASP A 1 189 ? -13.291 11.021 16.791 1.00 94.62 189 ASP A O 1
ATOM 1425 N N . GLY A 1 190 ? -11.202 11.707 16.295 1.00 94.75 190 GLY A N 1
ATOM 1426 C CA . GLY A 1 190 ? -10.632 11.478 17.625 1.00 94.75 190 GLY A CA 1
ATOM 1427 C C . GLY A 1 190 ? -10.137 10.052 17.887 1.00 94.75 190 GLY A C 1
ATOM 1428 O O . GLY A 1 190 ? -9.557 9.823 18.941 1.00 94.75 190 GLY A O 1
ATOM 1429 N N . GLU A 1 191 ? -10.315 9.112 16.956 1.00 97.75 191 GLU A N 1
ATOM 1430 C CA . GLU A 1 191 ? -9.711 7.779 17.019 1.00 97.75 191 GLU A CA 1
ATOM 1431 C C . GLU A 1 191 ? -8.415 7.729 16.196 1.00 97.75 191 GLU A C 1
ATOM 1433 O O . GLU A 1 191 ? -8.279 8.352 15.141 1.00 97.75 191 GLU A O 1
ATOM 1438 N N . SER A 1 192 ? -7.460 6.935 16.667 1.00 98.25 192 SER A N 1
ATOM 1439 C CA . SER A 1 192 ? -6.251 6.573 15.934 1.00 98.25 192 SER A CA 1
ATOM 1440 C C . SER A 1 192 ? -5.793 5.181 16.355 1.00 98.25 192 SER A C 1
ATOM 1442 O O . SER A 1 192 ? -6.359 4.560 17.260 1.00 98.25 192 SER A O 1
ATOM 1444 N N . ARG A 1 193 ? -4.722 4.700 15.723 1.00 97.81 193 ARG A N 1
ATOM 1445 C CA . ARG A 1 193 ? -4.038 3.478 16.140 1.00 97.81 193 ARG A CA 1
ATOM 1446 C C . ARG A 1 193 ? -3.642 3.539 17.628 1.00 97.81 193 ARG A C 1
ATOM 1448 O O . ARG A 1 193 ? -3.851 2.573 18.353 1.00 97.81 193 ARG A O 1
ATOM 1455 N N . GLU A 1 194 ? -3.095 4.663 18.080 1.00 97.25 194 GLU A N 1
ATOM 1456 C CA . GLU A 1 194 ? -2.659 4.892 19.461 1.00 97.25 194 GLU A CA 1
ATOM 1457 C C . GLU A 1 194 ? -3.836 4.919 20.440 1.00 97.25 194 GLU A C 1
ATOM 1459 O O . GLU A 1 194 ? -3.788 4.219 21.450 1.00 97.25 194 GLU A O 1
ATOM 1464 N N . GLU A 1 195 ? -4.901 5.661 20.126 1.00 98.06 195 GLU A N 1
ATOM 1465 C CA . GLU A 1 195 ? -6.086 5.781 20.995 1.00 98.06 195 GLU A CA 1
ATOM 1466 C C . GLU A 1 195 ? -6.830 4.448 21.154 1.00 98.06 195 GLU A C 1
ATOM 1468 O O . GLU A 1 195 ? -7.355 4.133 22.221 1.00 98.06 195 GLU A O 1
ATOM 1473 N N . LEU A 1 196 ? -6.822 3.615 20.111 1.00 97.94 196 LEU A N 1
ATOM 1474 C CA . LEU A 1 196 ? -7.380 2.261 20.145 1.00 97.94 196 LEU A CA 1
ATOM 1475 C C . LEU A 1 196 ? -6.398 1.221 20.717 1.00 97.94 196 LEU A C 1
ATOM 1477 O O . LEU A 1 196 ? -6.740 0.042 20.837 1.00 97.94 196 LEU A O 1
ATOM 1481 N N . GLY A 1 197 ? -5.178 1.634 21.074 1.00 97.62 197 GLY A N 1
ATOM 1482 C CA . GLY A 1 197 ? -4.142 0.762 21.622 1.00 97.62 197 GLY A CA 1
ATOM 1483 C C . GLY A 1 197 ? -3.699 -0.339 20.660 1.00 97.62 197 GLY A C 1
ATOM 1484 O O . GLY A 1 197 ? -3.377 -1.436 21.117 1.00 97.62 197 GLY A O 1
ATOM 1485 N N . LEU A 1 198 ? -3.731 -0.072 19.355 1.00 98.19 198 LEU A N 1
ATOM 1486 C CA . LEU A 1 198 ? -3.327 -0.997 18.302 1.00 98.19 198 LEU A CA 1
ATOM 1487 C C . LEU A 1 198 ? -1.808 -0.903 18.099 1.00 98.19 198 LEU A C 1
ATOM 1489 O O . LEU A 1 198 ? -1.282 0.168 17.802 1.00 98.19 198 LEU A O 1
ATOM 1493 N N . ASP A 1 199 ? -1.058 -1.985 18.242 1.00 96.88 199 ASP A N 1
ATOM 1494 C CA . ASP A 1 199 ? 0.406 -1.961 18.043 1.00 96.88 199 ASP A CA 1
ATOM 1495 C C . ASP A 1 199 ? 0.838 -2.480 16.664 1.00 96.88 199 ASP A C 1
ATOM 1497 O O . ASP A 1 199 ? 1.975 -2.261 16.240 1.00 96.88 199 ASP A O 1
ATOM 1501 N N . GLY A 1 200 ? -0.103 -3.047 15.911 1.00 97.62 200 GLY A N 1
ATOM 1502 C CA . GLY A 1 200 ? 0.092 -3.609 14.584 1.00 97.62 200 GLY A CA 1
ATOM 1503 C C . GLY A 1 200 ? 0.448 -5.096 14.595 1.00 97.62 200 GLY A C 1
ATOM 1504 O O . GLY A 1 200 ? 0.630 -5.670 13.522 1.00 97.62 200 GLY A O 1
ATOM 1505 N N . THR A 1 201 ? 0.535 -5.734 15.765 1.00 98.00 201 THR A N 1
ATOM 1506 C CA . THR A 1 201 ? 0.706 -7.193 15.887 1.00 98.00 201 THR A CA 1
ATOM 1507 C C . THR A 1 201 ? -0.611 -7.955 15.749 1.00 98.00 201 THR A C 1
ATOM 1509 O O . THR A 1 201 ? -0.608 -9.181 15.619 1.00 98.00 201 THR A O 1
ATOM 1512 N N . GLU A 1 202 ? -1.744 -7.253 15.734 1.00 98.56 202 GLU A N 1
ATOM 1513 C CA . GLU A 1 202 ? -3.073 -7.848 15.651 1.00 98.56 202 GLU A CA 1
ATOM 1514 C C . GLU A 1 202 ? -3.346 -8.520 14.295 1.00 98.56 202 GLU A C 1
ATOM 1516 O O . GLU A 1 202 ? -2.686 -8.258 13.281 1.00 98.56 202 GLU A O 1
ATOM 1521 N N . THR A 1 203 ? -4.356 -9.391 14.267 1.00 98.75 203 THR A N 1
ATOM 1522 C CA . THR A 1 203 ? -5.076 -9.728 13.030 1.00 98.75 203 THR A CA 1
ATOM 1523 C C . THR A 1 203 ? -6.269 -8.800 12.854 1.00 98.75 203 THR A C 1
ATOM 1525 O O . THR A 1 203 ? -6.862 -8.365 13.839 1.00 98.75 203 THR A O 1
ATOM 1528 N N . PHE A 1 204 ? -6.623 -8.493 11.607 1.00 98.88 204 PHE A N 1
ATOM 1529 C CA . PHE A 1 204 ? -7.707 -7.574 11.272 1.00 98.88 204 PHE A CA 1
ATOM 1530 C C . PHE A 1 204 ? -8.769 -8.260 10.415 1.00 98.88 204 PHE A C 1
ATOM 1532 O O . PHE A 1 204 ? -8.478 -8.719 9.309 1.00 98.88 204 PHE A O 1
ATOM 1539 N N . ASP A 1 205 ? -10.005 -8.231 10.904 1.00 98.94 205 ASP A N 1
ATOM 1540 C CA . ASP A 1 205 ? -11.207 -8.598 10.161 1.00 98.94 205 ASP A CA 1
ATOM 1541 C C . ASP A 1 205 ? -11.988 -7.329 9.804 1.00 98.94 205 ASP A C 1
ATOM 1543 O O . ASP A 1 205 ? -12.360 -6.543 10.679 1.00 98.94 205 ASP A O 1
ATOM 1547 N N . ILE A 1 206 ? -12.220 -7.110 8.511 1.00 98.81 206 ILE A N 1
ATOM 1548 C CA . ILE A 1 206 ? -12.882 -5.930 7.945 1.00 98.81 206 ILE A CA 1
ATOM 1549 C C . ILE A 1 206 ? -14.183 -6.392 7.288 1.00 98.81 206 ILE A C 1
ATOM 1551 O O . ILE A 1 206 ? -14.159 -7.044 6.241 1.00 98.81 206 ILE A O 1
ATOM 1555 N N . GLU A 1 207 ? -15.314 -6.040 7.898 1.00 98.44 207 GLU A N 1
ATOM 1556 C CA . GLU A 1 207 ? -16.640 -6.498 7.474 1.00 98.44 207 GLU A CA 1
ATOM 1557 C C . GLU A 1 207 ? -17.117 -5.748 6.218 1.00 98.44 207 GLU A C 1
ATOM 1559 O O . GLU A 1 207 ? -17.410 -4.551 6.264 1.00 98.44 207 GLU A O 1
ATOM 1564 N N . LEU A 1 208 ? -17.221 -6.454 5.089 1.00 97.19 208 LEU A N 1
ATOM 1565 C CA . LEU A 1 208 ? -17.689 -5.914 3.808 1.00 97.19 208 LEU A CA 1
ATOM 1566 C C . LEU A 1 208 ? -18.672 -6.877 3.147 1.00 97.19 208 LEU A C 1
ATOM 1568 O O . LEU A 1 208 ? -18.569 -8.096 3.288 1.00 97.19 208 LEU A O 1
ATOM 1572 N N . ASP A 1 209 ? -19.577 -6.320 2.352 1.00 96.00 209 ASP A N 1
ATOM 1573 C CA . ASP A 1 209 ? -20.464 -7.080 1.486 1.00 96.00 209 ASP A CA 1
ATOM 1574 C C . ASP A 1 209 ? -20.567 -6.437 0.097 1.00 96.00 209 ASP A C 1
ATOM 1576 O O . ASP A 1 209 ? -20.062 -5.338 -0.163 1.00 96.00 209 ASP A O 1
ATOM 1580 N N . ASP A 1 210 ? -21.257 -7.132 -0.805 1.00 96.31 210 ASP A N 1
ATOM 1581 C CA . ASP A 1 210 ? -21.446 -6.665 -2.175 1.00 96.31 210 ASP A CA 1
ATOM 1582 C C . ASP A 1 210 ? -22.420 -5.481 -2.288 1.00 96.31 210 ASP A C 1
ATOM 1584 O O . ASP A 1 210 ? -22.612 -4.944 -3.374 1.00 96.31 210 ASP A O 1
ATOM 1588 N N . ASN A 1 211 ? -23.000 -5.005 -1.183 1.00 96.31 211 ASN A N 1
ATOM 1589 C CA . ASN A 1 211 ? -23.856 -3.820 -1.141 1.00 96.31 211 ASN A CA 1
ATOM 1590 C C . ASN A 1 211 ? -23.099 -2.555 -0.709 1.00 96.31 211 ASN A C 1
ATOM 1592 O O . ASN A 1 211 ? -23.749 -1.574 -0.337 1.00 96.31 211 ASN A O 1
ATOM 1596 N N . LEU A 1 212 ? -21.758 -2.561 -0.773 1.00 97.19 212 LEU A N 1
ATOM 1597 C CA . LEU A 1 212 ? -20.881 -1.433 -0.444 1.00 97.19 212 LEU A CA 1
ATOM 1598 C C . LEU A 1 212 ? -21.418 -0.102 -0.991 1.00 97.19 212 LEU A C 1
ATOM 1600 O O . LEU A 1 212 ? -21.536 0.095 -2.203 1.00 97.19 212 LEU A O 1
ATOM 1604 N N . LYS A 1 213 ? -21.702 0.841 -0.088 1.00 97.75 213 LYS A N 1
ATOM 1605 C CA . LYS A 1 213 ? -22.134 2.201 -0.438 1.00 97.75 213 LYS A CA 1
ATOM 1606 C C . LYS A 1 213 ? -20.997 3.209 -0.282 1.00 97.75 213 LYS A C 1
ATOM 1608 O O . LYS A 1 213 ? -20.137 3.027 0.585 1.00 97.75 213 LYS A O 1
ATOM 1613 N N . PRO A 1 214 ? -21.017 4.308 -1.060 1.00 98.38 214 PRO A N 1
ATOM 1614 C CA . PRO A 1 214 ? -20.075 5.399 -0.869 1.00 98.38 214 PRO A CA 1
ATOM 1615 C C . PRO A 1 214 ? -20.131 5.926 0.563 1.00 98.38 214 PRO A C 1
ATOM 1617 O O . PRO A 1 214 ? -21.220 6.137 1.101 1.00 98.38 214 PRO A O 1
ATOM 1620 N N . GLY A 1 215 ? -18.970 6.138 1.175 1.00 97.56 215 GLY A N 1
ATOM 1621 C CA . GLY A 1 215 ? -18.886 6.697 2.516 1.00 97.56 215 GLY A CA 1
ATOM 1622 C C . GLY A 1 215 ? -19.562 5.839 3.588 1.00 97.56 215 GLY A C 1
ATOM 1623 O O . GLY A 1 215 ? -20.001 6.387 4.597 1.00 97.56 215 GLY A O 1
ATOM 1624 N N . GLN A 1 216 ? -19.689 4.519 3.418 1.00 97.62 216 GLN A N 1
ATOM 1625 C CA . GLN A 1 216 ? -20.295 3.699 4.469 1.00 97.62 216 GLN A CA 1
ATOM 1626 C C . GLN A 1 216 ? -19.350 3.460 5.652 1.00 97.62 216 GLN A C 1
ATOM 1628 O O . GLN A 1 216 ? -18.132 3.379 5.501 1.00 97.62 216 GLN A O 1
ATOM 1633 N N . ALA A 1 217 ? -19.928 3.313 6.840 1.00 98.31 217 ALA A N 1
ATOM 1634 C CA . ALA A 1 217 ? -19.198 2.903 8.029 1.00 98.31 217 ALA A CA 1
ATOM 1635 C C . ALA A 1 217 ? -18.925 1.389 7.986 1.00 98.31 217 ALA A C 1
ATOM 1637 O O . ALA A 1 217 ? -19.834 0.608 7.712 1.00 98.31 217 ALA A O 1
ATOM 1638 N N . ILE A 1 218 ? -17.688 0.988 8.268 1.00 98.50 218 ILE A N 1
ATOM 1639 C CA . ILE A 1 218 ? -17.195 -0.390 8.213 1.00 98.50 218 ILE A CA 1
ATOM 1640 C C . ILE A 1 218 ? -16.770 -0.824 9.605 1.00 98.50 218 ILE A C 1
ATOM 1642 O O . ILE A 1 218 ? -15.967 -0.154 10.254 1.00 98.50 218 ILE A O 1
ATOM 1646 N N . ARG A 1 219 ? -17.303 -1.953 10.065 1.00 98.75 219 ARG A N 1
ATOM 1647 C CA . ARG A 1 219 ? -16.866 -2.575 11.314 1.00 98.75 219 ARG A CA 1
ATOM 1648 C C . ARG A 1 219 ? -15.523 -3.259 11.094 1.00 98.75 219 ARG A C 1
ATOM 1650 O O . ARG A 1 219 ? -15.336 -3.956 10.097 1.00 98.75 219 ARG A O 1
ATOM 1657 N N . VAL A 1 220 ? -14.610 -3.045 12.031 1.00 98.88 220 VAL A N 1
ATOM 1658 C CA . VAL A 1 220 ? -13.291 -3.670 12.040 1.00 98.88 220 VAL A CA 1
ATOM 1659 C C . VAL A 1 220 ? -13.066 -4.306 13.404 1.00 98.88 220 VAL A C 1
ATOM 1661 O O . VAL A 1 220 ? -13.288 -3.671 14.439 1.00 98.88 220 VAL A O 1
ATOM 1664 N N . THR A 1 221 ? -12.623 -5.559 13.398 1.00 98.88 221 THR A N 1
ATOM 1665 C CA . THR A 1 221 ? -12.196 -6.274 14.602 1.00 98.88 221 THR A CA 1
ATOM 1666 C C . THR A 1 221 ? -10.698 -6.499 14.516 1.00 98.88 221 THR A C 1
ATOM 1668 O O . THR A 1 221 ? -10.225 -7.163 13.598 1.00 98.88 221 THR A O 1
ATOM 1671 N N . ALA A 1 222 ? -9.950 -5.933 15.461 1.00 98.81 222 ALA A N 1
ATOM 1672 C CA . ALA A 1 222 ? -8.535 -6.222 15.634 1.00 98.81 222 ALA A CA 1
ATOM 1673 C C . ALA A 1 222 ? -8.363 -7.211 16.793 1.00 98.81 222 ALA A C 1
ATOM 1675 O O . ALA A 1 222 ? -8.748 -6.908 17.925 1.00 98.81 222 ALA A O 1
ATOM 1676 N N . THR A 1 223 ? -7.805 -8.390 16.531 1.00 98.75 223 THR A N 1
ATOM 1677 C CA . THR A 1 223 ? -7.575 -9.419 17.554 1.00 98.75 223 THR A CA 1
ATOM 1678 C C . THR A 1 223 ? -6.099 -9.456 17.931 1.00 98.75 223 THR A C 1
ATOM 1680 O O . THR A 1 223 ? -5.238 -9.757 17.104 1.00 98.75 223 THR A O 1
ATOM 1683 N N . LYS A 1 224 ? -5.800 -9.148 19.195 1.00 97.75 224 LYS A N 1
ATOM 1684 C CA . LYS A 1 224 ? -4.446 -9.193 19.764 1.00 97.75 224 LYS A CA 1
ATOM 1685 C C . LYS A 1 224 ? -3.970 -10.630 19.948 1.00 97.75 224 LYS A C 1
ATOM 1687 O O . LYS A 1 224 ? -4.778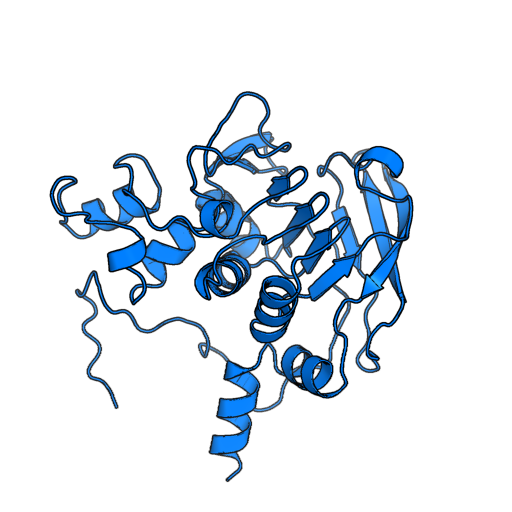 -11.547 20.067 1.00 97.75 224 LYS A O 1
ATOM 1692 N N . GLU A 1 225 ? -2.659 -10.824 20.087 1.00 92.88 225 GLU A N 1
ATOM 1693 C CA . GLU A 1 225 ? -2.063 -12.153 20.315 1.00 92.88 225 GLU A CA 1
ATOM 1694 C C . GLU A 1 225 ? -2.623 -12.871 21.554 1.00 92.88 225 GLU A C 1
ATOM 1696 O O . GLU A 1 225 ? -2.752 -14.093 21.567 1.00 92.88 225 GLU A O 1
ATOM 1701 N N . ASN A 1 226 ? -3.015 -12.118 22.587 1.00 94.31 226 ASN A N 1
ATOM 1702 C CA . ASN A 1 226 ? -3.634 -12.664 23.799 1.00 94.31 226 ASN A CA 1
ATOM 1703 C C . ASN A 1 226 ? -5.142 -12.971 23.651 1.00 94.31 226 ASN A C 1
ATOM 1705 O O . ASN A 1 226 ? -5.795 -13.295 24.642 1.00 94.31 226 ASN A O 1
ATOM 1709 N N . GLY A 1 227 ? -5.707 -12.820 22.449 1.00 96.88 227 GLY A N 1
ATOM 1710 C CA . GLY A 1 227 ? -7.124 -13.025 22.141 1.00 96.88 227 GLY A CA 1
ATOM 1711 C C . GLY A 1 227 ? -8.039 -11.842 22.471 1.00 96.88 227 GLY A C 1
ATOM 1712 O O . GLY A 1 227 ? -9.236 -11.911 22.200 1.00 96.88 227 GLY A O 1
ATOM 1713 N N . THR A 1 228 ? -7.516 -10.750 23.039 1.00 98.00 228 THR A N 1
ATOM 1714 C CA . THR A 1 228 ? -8.311 -9.538 23.287 1.00 98.00 228 THR A CA 1
ATOM 1715 C C . THR A 1 228 ? -8.726 -8.923 21.960 1.00 98.00 228 THR A C 1
ATOM 1717 O O . THR A 1 228 ? -7.883 -8.674 21.100 1.00 98.00 228 THR A O 1
ATOM 1720 N N . GLN A 1 229 ? -10.016 -8.631 21.818 1.00 98.44 229 GLN A N 1
ATOM 1721 C CA . GLN A 1 229 ? -10.556 -7.977 20.634 1.00 98.44 229 GLN A CA 1
ATOM 1722 C C . GLN A 1 229 ? -10.749 -6.483 20.878 1.00 98.44 229 GLN A C 1
ATOM 1724 O O . GLN A 1 229 ? -11.340 -6.072 21.877 1.00 98.44 229 GLN A O 1
ATOM 1729 N N . VAL A 1 230 ? -10.281 -5.679 19.930 1.00 98.56 230 VAL A N 1
ATOM 1730 C CA . VAL A 1 230 ? -10.571 -4.251 19.823 1.00 98.56 230 VAL A CA 1
ATOM 1731 C C . VAL A 1 230 ? -11.538 -4.075 18.660 1.00 98.56 230 VAL A C 1
ATOM 1733 O O . VAL A 1 230 ? -11.184 -4.296 17.502 1.00 98.56 230 VAL A O 1
ATOM 1736 N N . LEU A 1 231 ? -12.780 -3.713 18.976 1.00 98.56 231 LEU A N 1
ATOM 1737 C CA . LEU A 1 231 ? -13.824 -3.476 17.987 1.00 98.56 231 LEU A CA 1
ATOM 1738 C C . LEU A 1 231 ? -13.946 -1.976 17.760 1.00 98.56 231 LEU A C 1
ATOM 1740 O O . LEU A 1 231 ? -14.193 -1.224 18.702 1.00 98.56 231 LEU A O 1
ATOM 1744 N N . PHE A 1 232 ? -13.826 -1.551 16.510 1.00 98.69 232 PHE A N 1
ATOM 1745 C CA . PHE A 1 232 ? -14.006 -0.156 16.133 1.00 98.69 232 PHE A CA 1
ATOM 1746 C C . PHE A 1 232 ? -14.730 -0.050 14.794 1.00 98.69 232 PHE A C 1
ATOM 1748 O O . PHE A 1 232 ? -14.998 -1.038 14.107 1.00 98.69 232 PHE A O 1
ATOM 1755 N N . THR A 1 233 ? -15.133 1.165 14.443 1.00 98.56 233 THR A N 1
ATOM 1756 C CA . THR A 1 233 ? -15.791 1.429 13.166 1.00 98.56 233 THR A CA 1
ATOM 1757 C C . THR A 1 233 ? -14.981 2.449 12.397 1.00 98.56 233 THR A C 1
ATOM 1759 O O . THR A 1 233 ? -14.827 3.575 12.855 1.00 98.56 233 THR A O 1
ATOM 1762 N N . ALA A 1 234 ? -14.523 2.077 11.209 1.00 98.56 234 ALA A N 1
ATOM 1763 C CA . ALA A 1 234 ? -13.823 2.968 10.304 1.00 98.56 234 ALA A CA 1
ATOM 1764 C C . ALA A 1 234 ? -14.777 3.527 9.242 1.00 98.56 234 ALA A C 1
ATOM 1766 O O . ALA A 1 234 ? -15.701 2.860 8.777 1.00 98.56 234 ALA A O 1
ATOM 1767 N N . GLN A 1 235 ? -14.544 4.758 8.820 1.00 98.62 235 GLN A N 1
ATOM 1768 C CA . GLN A 1 235 ? -15.208 5.371 7.684 1.00 98.62 235 GLN A CA 1
ATOM 1769 C C . GLN A 1 235 ? -14.588 4.836 6.384 1.00 98.62 235 GLN A C 1
ATOM 1771 O O . GLN A 1 235 ? -13.407 5.066 6.122 1.00 98.62 235 GLN A O 1
ATOM 1776 N N . CYS A 1 236 ? -15.361 4.153 5.534 1.00 98.50 236 CYS A N 1
ATOM 1777 C CA . CYS A 1 236 ? -14.899 3.809 4.190 1.00 98.50 236 CYS A CA 1
ATOM 1778 C C . CYS A 1 236 ? -14.733 5.089 3.375 1.00 98.50 236 CYS A C 1
ATOM 1780 O O . CYS A 1 236 ? -15.665 5.888 3.271 1.00 98.50 236 CYS A O 1
ATOM 1782 N N . ARG A 1 237 ? -13.550 5.278 2.793 1.00 98.56 237 ARG A N 1
ATOM 1783 C CA . ARG A 1 237 ? -13.190 6.445 1.982 1.00 98.56 237 ARG A CA 1
ATOM 1784 C C . ARG A 1 237 ? -13.260 6.158 0.485 1.00 98.56 237 ARG A C 1
ATOM 1786 O O . ARG A 1 237 ? -12.457 6.667 -0.293 1.00 98.56 237 ARG A O 1
ATOM 1793 N N . ILE A 1 238 ? -14.208 5.314 0.091 1.00 98.44 238 ILE A N 1
ATOM 1794 C CA . ILE A 1 238 ? -14.731 5.237 -1.274 1.00 98.44 238 ILE A CA 1
ATOM 1795 C C . ILE A 1 238 ? -15.870 6.251 -1.318 1.00 98.44 238 ILE A C 1
ATOM 1797 O O . ILE A 1 238 ? -16.929 6.023 -0.742 1.00 98.44 238 ILE A O 1
ATOM 1801 N N . ASP A 1 239 ? -15.628 7.407 -1.927 1.00 98.12 239 ASP A N 1
ATOM 1802 C CA . ASP A 1 239 ? -16.433 8.608 -1.678 1.00 98.12 239 ASP A CA 1
ATOM 1803 C C . ASP A 1 239 ? -17.567 8.771 -2.712 1.00 98.12 239 ASP A C 1
ATOM 1805 O O . ASP A 1 239 ? -18.479 9.572 -2.514 1.00 98.12 239 ASP A O 1
ATOM 1809 N N . THR A 1 240 ? -17.553 8.010 -3.818 1.00 98.25 240 THR A N 1
ATOM 1810 C CA . THR A 1 240 ? -18.557 8.126 -4.897 1.00 98.25 240 THR A CA 1
ATOM 1811 C C . THR A 1 240 ? -19.030 6.772 -5.444 1.00 98.25 240 THR A C 1
ATOM 1813 O O . THR A 1 240 ? -18.301 5.785 -5.345 1.00 98.25 240 THR A O 1
ATOM 1816 N N . PRO A 1 241 ? -20.213 6.699 -6.094 1.00 97.81 241 PRO A N 1
ATOM 1817 C CA . PRO A 1 241 ? -20.678 5.472 -6.752 1.00 97.81 241 PRO A CA 1
ATOM 1818 C C . PRO A 1 241 ? -19.731 4.958 -7.846 1.00 97.81 241 PRO A C 1
ATOM 1820 O O . PRO A 1 241 ? -19.559 3.757 -8.006 1.00 97.81 241 PRO A O 1
ATOM 1823 N N . VAL A 1 242 ? -19.075 5.862 -8.579 1.00 97.81 242 VAL A N 1
ATOM 1824 C CA . VAL A 1 242 ? -18.096 5.493 -9.615 1.00 97.81 242 VAL A CA 1
ATOM 1825 C C . VAL A 1 242 ? -16.875 4.810 -8.995 1.00 97.81 242 VAL A C 1
ATOM 1827 O O . VAL A 1 242 ? -16.355 3.837 -9.531 1.00 97.81 242 VAL A O 1
ATOM 1830 N N . GLU A 1 243 ? -16.433 5.288 -7.835 1.00 98.31 243 GLU A N 1
ATOM 1831 C CA . GLU A 1 243 ? -15.341 4.666 -7.090 1.00 98.31 243 GLU A CA 1
ATOM 1832 C C . GLU A 1 243 ? -15.721 3.284 -6.531 1.00 98.31 243 GLU A C 1
ATOM 1834 O O . GLU A 1 243 ? -14.875 2.391 -6.524 1.00 98.31 243 GLU A O 1
ATOM 1839 N N . VAL A 1 244 ? -16.986 3.073 -6.138 1.00 98.06 244 VAL A N 1
ATOM 1840 C CA . VAL A 1 244 ? -17.504 1.734 -5.790 1.00 98.06 244 VAL A CA 1
ATOM 1841 C C . VAL A 1 244 ? -17.398 0.793 -6.990 1.00 98.06 244 VAL A C 1
ATOM 1843 O O . VAL A 1 244 ? -16.898 -0.321 -6.847 1.00 98.06 244 VAL A O 1
ATOM 1846 N N . GLU A 1 245 ? -17.789 1.247 -8.184 1.00 97.31 245 GLU A N 1
ATOM 1847 C CA . GLU A 1 245 ? -17.669 0.456 -9.415 1.00 97.31 245 GLU A CA 1
ATOM 1848 C C . GLU A 1 245 ? -16.211 0.104 -9.737 1.00 97.31 245 GLU A C 1
ATOM 1850 O O . GLU A 1 245 ? -15.920 -1.032 -10.120 1.00 97.31 245 GLU A O 1
ATOM 1855 N N . TYR A 1 246 ? -15.272 1.036 -9.543 1.00 97.69 246 TYR A N 1
ATOM 1856 C CA . TYR A 1 246 ? -13.844 0.737 -9.684 1.00 97.69 246 TYR A CA 1
ATOM 1857 C C . TYR A 1 246 ? -13.400 -0.330 -8.689 1.00 97.69 246 TYR A C 1
ATOM 1859 O O . TYR A 1 246 ? -12.796 -1.318 -9.103 1.00 97.69 246 TYR A O 1
ATOM 1867 N N . TYR A 1 247 ? -13.729 -0.172 -7.407 1.00 98.00 247 TYR A N 1
ATOM 1868 C CA . TYR A 1 247 ? -13.340 -1.122 -6.367 1.00 98.00 247 TYR A CA 1
ATOM 1869 C C . TYR A 1 247 ? -13.918 -2.522 -6.615 1.00 98.00 247 TYR A C 1
ATOM 1871 O O . TYR A 1 247 ? -13.165 -3.494 -6.608 1.00 98.00 247 TYR A O 1
ATOM 1879 N N . ARG A 1 248 ? -15.211 -2.625 -6.958 1.00 97.06 248 ARG A N 1
ATOM 1880 C CA . ARG A 1 248 ? -15.878 -3.886 -7.338 1.00 97.06 248 ARG A CA 1
ATOM 1881 C C . ARG A 1 248 ? -15.161 -4.601 -8.477 1.00 97.06 248 ARG A C 1
ATOM 1883 O O . ARG A 1 248 ? -15.092 -5.822 -8.518 1.00 97.06 248 ARG A O 1
ATOM 1890 N N . ASN A 1 249 ? -14.606 -3.841 -9.413 1.00 97.06 249 ASN A N 1
ATOM 1891 C CA . ASN A 1 249 ? -13.892 -4.401 -10.548 1.00 97.06 249 ASN A CA 1
ATOM 1892 C C . ASN A 1 249 ? -12.439 -4.792 -10.234 1.00 97.06 249 ASN A C 1
ATOM 1894 O O . ASN A 1 249 ? -11.778 -5.332 -11.120 1.00 97.06 249 ASN A O 1
ATOM 1898 N N . GLY A 1 250 ? -11.949 -4.561 -9.013 1.00 95.12 250 GLY A N 1
ATOM 1899 C CA . GLY A 1 250 ? -10.542 -4.729 -8.640 1.00 95.12 250 GLY A CA 1
ATOM 1900 C C . GLY A 1 250 ? -9.661 -3.543 -9.048 1.00 95.12 250 GLY A C 1
ATOM 1901 O O . GLY A 1 250 ? -8.439 -3.647 -9.042 1.00 95.12 250 GLY A O 1
ATOM 1902 N N . GLY A 1 251 ? -10.259 -2.421 -9.452 1.00 96.31 251 GLY A N 1
ATOM 1903 C CA . GLY A 1 251 ? -9.584 -1.187 -9.852 1.00 96.31 251 GLY A CA 1
ATOM 1904 C C . GLY A 1 251 ? -10.048 -0.636 -11.206 1.00 96.31 251 GLY A C 1
ATOM 1905 O O . GLY A 1 251 ? -10.704 -1.310 -12.003 1.00 96.31 251 GLY A O 1
ATOM 1906 N N . ILE A 1 252 ? -9.654 0.606 -11.495 1.00 96.75 252 ILE A N 1
ATOM 1907 C CA . ILE A 1 252 ? -10.015 1.330 -12.723 1.00 96.75 252 ILE A CA 1
ATOM 1908 C C . ILE A 1 252 ? -9.474 0.644 -13.981 1.00 96.75 252 ILE A C 1
ATOM 1910 O O . ILE A 1 252 ? -10.179 0.564 -14.982 1.00 96.75 252 ILE A O 1
ATOM 1914 N N . LEU A 1 253 ? -8.250 0.103 -13.930 1.00 95.00 253 LEU A N 1
ATOM 1915 C CA . LEU A 1 253 ? -7.636 -0.585 -15.071 1.00 95.00 253 LEU A CA 1
ATOM 1916 C C . LEU A 1 253 ? -8.458 -1.812 -15.482 1.00 95.00 253 LEU A C 1
ATOM 1918 O O . LEU A 1 253 ? -8.745 -2.005 -16.660 1.00 95.00 253 LEU A O 1
ATOM 1922 N N . HIS A 1 254 ? -8.884 -2.597 -14.493 1.00 95.69 254 HIS A N 1
ATOM 1923 C CA . HIS A 1 254 ? -9.734 -3.765 -14.687 1.00 95.69 254 HIS A CA 1
ATOM 1924 C C . HIS A 1 254 ? -11.109 -3.378 -15.246 1.00 95.69 254 HIS A C 1
ATOM 1926 O O . HIS A 1 254 ? -11.579 -3.996 -16.198 1.00 95.69 254 HIS A O 1
ATOM 1932 N N . LYS A 1 255 ? -11.745 -2.330 -14.698 1.00 96.12 255 LYS A N 1
ATOM 1933 C CA . LYS A 1 255 ? -13.036 -1.828 -15.199 1.00 96.12 255 LYS A CA 1
ATOM 1934 C C . LYS A 1 255 ? -12.952 -1.430 -16.671 1.00 96.12 255 LYS A C 1
ATOM 1936 O O . LYS A 1 255 ? -13.760 -1.891 -17.469 1.00 96.12 255 LYS A O 1
ATOM 1941 N N . VAL A 1 256 ? -11.958 -0.616 -17.025 1.00 95.56 256 VAL A N 1
ATOM 1942 C CA . VAL A 1 256 ? -11.773 -0.126 -18.398 1.00 95.56 256 VAL A CA 1
ATOM 1943 C C . VAL A 1 256 ? -11.531 -1.281 -19.366 1.00 95.56 256 VAL A C 1
ATOM 1945 O O . VAL A 1 256 ? -12.117 -1.295 -20.443 1.00 95.56 256 VAL A O 1
ATOM 1948 N N . LEU A 1 257 ? -10.718 -2.275 -18.990 1.00 94.81 257 LEU A N 1
ATOM 1949 C CA . LEU A 1 257 ? -10.487 -3.438 -19.848 1.00 94.81 257 LEU A CA 1
ATOM 1950 C C . LEU A 1 257 ? -11.770 -4.251 -20.077 1.00 94.81 257 LEU A C 1
ATOM 1952 O O . LEU A 1 257 ? -12.022 -4.663 -21.207 1.00 94.81 257 LEU A O 1
ATOM 1956 N N . ARG A 1 258 ? -12.605 -4.444 -19.045 1.00 95.12 258 ARG A N 1
ATOM 1957 C CA . ARG A 1 258 ? -13.911 -5.111 -19.205 1.00 95.12 258 ARG A CA 1
ATOM 1958 C C . ARG A 1 258 ? -14.842 -4.334 -20.127 1.00 95.12 258 ARG A C 1
ATOM 1960 O O . ARG A 1 258 ? -15.479 -4.944 -20.976 1.00 95.12 258 ARG A O 1
ATOM 1967 N N . ASP A 1 259 ? -14.891 -3.013 -19.992 1.00 93.75 259 ASP A N 1
ATOM 1968 C CA . ASP A 1 259 ? -15.735 -2.168 -20.843 1.00 93.75 259 ASP A CA 1
ATOM 1969 C C . ASP A 1 259 ? -15.320 -2.242 -22.314 1.00 93.75 259 ASP A C 1
ATOM 1971 O O . ASP A 1 259 ? -16.176 -2.373 -23.182 1.00 93.75 259 ASP A O 1
ATOM 1975 N N . LEU A 1 260 ? -14.010 -2.219 -22.586 1.00 93.19 260 LEU A N 1
ATOM 1976 C CA . LEU A 1 260 ? -13.460 -2.363 -23.938 1.00 93.19 260 LEU A CA 1
ATOM 1977 C C . LEU A 1 260 ? -13.670 -3.765 -24.523 1.00 93.19 260 LEU A C 1
ATOM 1979 O O . LEU A 1 260 ? -13.757 -3.913 -25.735 1.00 93.19 260 LEU A O 1
ATOM 1983 N N . ALA A 1 261 ? -13.710 -4.803 -23.687 1.00 90.56 261 ALA A N 1
ATOM 1984 C CA . ALA A 1 261 ? -13.980 -6.169 -24.133 1.00 90.56 261 ALA A CA 1
ATOM 1985 C C . ALA A 1 261 ? -15.477 -6.432 -24.379 1.00 90.56 261 ALA A C 1
ATOM 1987 O O . ALA A 1 261 ? -15.822 -7.368 -25.098 1.00 90.56 261 ALA A O 1
ATOM 1988 N N . ALA A 1 262 ? -16.357 -5.643 -23.756 1.00 87.12 262 ALA A N 1
ATOM 1989 C CA . ALA A 1 262 ? -17.807 -5.722 -23.921 1.00 87.12 262 ALA A CA 1
ATOM 1990 C C . ALA A 1 262 ? -18.344 -4.845 -25.068 1.00 87.12 262 ALA A C 1
ATOM 1992 O O . ALA A 1 262 ? -19.519 -4.975 -25.420 1.00 87.12 262 ALA A O 1
ATOM 1993 N N . SER A 1 263 ? -17.511 -3.952 -25.616 1.00 68.44 263 SER A N 1
ATOM 1994 C CA . SER A 1 263 ? -17.802 -3.115 -26.789 1.00 68.44 263 SER A CA 1
ATOM 1995 C C . SER A 1 263 ? -17.446 -3.811 -28.094 1.00 68.44 263 SER A C 1
ATOM 1997 O O . SER A 1 263 ? -18.261 -3.726 -29.037 1.00 68.44 263 SER A O 1
#

Foldseek 3Di:
DDDDDPLDQAAHDDCLCPPQDLAFDFDFKAFQAFELFEAEEDAALCQQFPFAADDCPFQLNVVCVVSVHDSVRSGTSVRRVNPLSNRLSRGSQDQQTDGLQDPPHGGQWHQLLVVRDIDGSQVSLVVCVVVVHAYEYFYEYAHHDDDDDLSSQVSCVVSRHQEYEYCYYDPNVLLSVLQQLRWYWHAPVPDGCVNLVNSRSWTKIWGDGSVDDAQDKIWMWTAHPVRDIRIGITTTHLHDPVSSVQNSLSHNVSSVVSVVVVD

Radius of gyration: 18.08 Å; chains: 1; bounding box: 51×33×53 Å

Sequence (263 aa):
MFAWDEHSTYIQEPPFFVDMPVTPAPISSINDARVLVSVGDSVTTDHISPAGAIKADSPAGKYLQENGITPANFNSYGSRRGNDRVMTRGTFANIRLSNLLAPGTSGGVTTYLPTGEQTSIYEASLKYKEAGTPLVVLAGGDYGMGSSRDWAAKGTFLLGIKAVIATSFERIHRSNLVGMGVLPLQFRDGESREELGLDGTETFDIELDDNLKPGQAIRVTATKENGTQVLFTAQCRIDTPVEVEYYRNGGILHKVLRDLAAS